Protein AF-A0A3D9DP52-F1 (afdb_monomer)

Organism: NCBI:txid395936

InterPro domains:
  IPR022385 Rhs repeat-associated core [TIGR03696] (99-178)
  IPR050708 Type VI secretion system VgrG/RHS [PTHR32305] (10-188)

Nearest PDB structures (foldseek):
  5kis-assembly1_B  TM=8.087E-01  e=4.711E-09  Yersinia entomophaga
  6l7i-assembly1_G  TM=7.847E-01  e=3.014E-09  Photorhabdus luminescens
  6sup-assembly1_A  TM=7.903E-01  e=6.584E-09  Photorhabdus luminescens
  8uxt-assembly1_A  TM=7.674E-01  e=1.873E-07  Acinetobacter baumannii AB307-0294
  8qja-assembly2_B  TM=7.923E-01  e=2.928E-07  Advenella mimigardefordensis DPN7

Solvent-accessible surface area (backbone atoms only — not comparable to full-atom values): 13246 Å² total; per-residue (Å²): 120,41,65,46,98,81,69,39,76,30,36,39,73,55,97,91,38,45,36,40,44,41,59,49,97,88,51,52,70,39,37,38,33,49,72,87,49,37,38,40,50,54,98,65,33,36,23,51,72,88,38,73,43,37,34,70,50,102,54,37,29,40,35,56,84,78,72,38,62,36,38,48,47,56,51,96,70,43,27,43,38,35,32,32,29,68,74,88,86,50,82,40,82,39,29,66,45,52,64,47,73,53,48,34,69,63,80,91,61,76,87,52,81,48,61,85,84,68,42,58,30,54,55,49,22,41,54,44,96,86,64,28,32,48,30,67,59,37,46,33,32,28,87,78,45,28,42,78,53,74,43,93,52,34,87,82,40,76,93,53,63,45,36,61,40,27,87,81,38,50,87,55,24,43,47,60,46,45,68,54,68,35,40,66,45,70,59,70,74,58,32,54,52,51,50,53,52,54,36,58,76,46,50,89,82,49,91,79,80,82,82,91,76,84,92,68,75,72,44,44,63,77,58,45,58,64,52,46,72,114

Radius of gyration: 19.23 Å; Cα contacts (8 Å, |Δi|>4): 409; chains: 1; bounding box: 52×43×48 Å

pLDDT: mean 88.2, std 11.64, range [36.0, 98.38]

Foldseek 3Di:
DDADPLREDQWDADPNWIKGWDADPVLHTAWIQIRNWIWGDDLQFIDIPNHTQWGADLAGIQGPVVRWDWGFDADLLRFGQWIWTDPPVGIDTQDGWDADLLRHTDPDPDDHPHRVPCQQGGSRFGQDPVRWTQLRSFTARSVVSWTPDFAPVVVVVVVDGSTHAQVVRSVAWHDNRSHDIAGEDADDPRNVVVQVVVCVVCPPVDDDDDDPDDDGDHDYSVVSSVSNSD

Secondary structure (DSSP, 8-state):
-EE-TTSSEEEEEETTEEEEEEE-TTS-EEEEEETTEEEEEETTEEEETTEEEEEEETTEEEETTTTEEEEEEE-TT--EEEEEEE-SSSEEEEEE--B-TTSPBPSSS------TT--B-GGGPEEPTTS-EE-SSSEEETTTTEESS--TTGGG-TTS-TTBSGGG-TTTEE-SSSS--EEEE--THHHHHHHHHHHHHTTTT------S---S-EEEHHHHHHHH--

Structure (mmCIF, N/CA/C/O backbone):
data_AF-A0A3D9DP52-F1
#
_entry.id   AF-A0A3D9DP52-F1
#
loop_
_atom_site.group_PDB
_atom_site.id
_atom_site.type_symbol
_atom_site.label_atom_id
_atom_site.label_alt_id
_atom_site.label_comp_id
_atom_site.label_asym_id
_atom_site.label_entity_id
_atom_site.label_seq_id
_atom_site.pdbx_PDB_ins_code
_atom_site.Cartn_x
_atom_site.Cartn_y
_atom_site.Cartn_z
_atom_site.occupancy
_atom_site.B_iso_or_equiv
_atom_site.auth_seq_id
_atom_site.auth_comp_id
_atom_site.auth_asym_id
_atom_site.auth_atom_id
_atom_site.pdbx_PDB_model_num
ATOM 1 N N . MET A 1 1 ? 21.711 -0.982 -2.780 1.00 89.00 1 MET A N 1
ATOM 2 C CA . MET A 1 1 ? 20.577 -1.932 -2.793 1.00 89.00 1 MET A CA 1
ATOM 3 C C . MET A 1 1 ? 21.023 -3.189 -3.518 1.00 89.00 1 MET A C 1
ATOM 5 O O . MET A 1 1 ? 21.764 -3.062 -4.484 1.00 89.00 1 MET A O 1
ATOM 9 N N . GLN A 1 2 ? 20.642 -4.366 -3.030 1.00 94.19 2 GLN A N 1
ATOM 10 C CA . GLN A 1 2 ? 20.940 -5.660 -3.646 1.00 94.19 2 GLN A CA 1
ATOM 11 C C . GLN A 1 2 ? 19.632 -6.320 -4.081 1.00 94.19 2 GLN A C 1
ATOM 13 O O . GLN A 1 2 ? 18.644 -6.271 -3.346 1.00 94.19 2 GLN A O 1
ATOM 18 N N . TYR A 1 3 ? 19.645 -6.938 -5.257 1.00 94.25 3 TYR A N 1
ATOM 19 C CA . TYR A 1 3 ? 18.490 -7.592 -5.866 1.00 94.25 3 TYR A CA 1
ATOM 20 C C . TYR A 1 3 ? 18.685 -9.107 -5.907 1.00 94.25 3 TYR A C 1
ATOM 22 O O . TYR A 1 3 ? 19.817 -9.592 -5.933 1.00 94.25 3 TYR A O 1
ATOM 30 N N . ASN A 1 4 ? 17.579 -9.847 -5.897 1.00 92.25 4 ASN A N 1
ATOM 31 C CA . ASN A 1 4 ? 17.579 -11.296 -6.079 1.00 92.25 4 ASN A CA 1
ATOM 32 C C . ASN A 1 4 ? 17.463 -11.682 -7.571 1.00 92.25 4 ASN A C 1
ATOM 34 O O . ASN A 1 4 ? 17.371 -10.826 -8.449 1.00 92.25 4 ASN A O 1
ATOM 38 N N . TYR A 1 5 ? 17.420 -12.986 -7.860 1.00 91.81 5 TYR A N 1
ATOM 39 C CA . TYR A 1 5 ? 17.279 -13.514 -9.226 1.00 91.81 5 TYR A CA 1
ATOM 40 C C . TYR A 1 5 ? 15.945 -13.170 -9.913 1.00 91.81 5 TYR A C 1
ATOM 42 O O . TYR A 1 5 ? 15.846 -13.287 -11.130 1.00 91.81 5 TYR A O 1
ATOM 50 N N . LEU A 1 6 ? 14.933 -12.734 -9.155 1.00 91.31 6 LEU A N 1
ATOM 51 C CA . LEU A 1 6 ? 13.645 -12.257 -9.669 1.00 91.31 6 LEU A CA 1
ATOM 52 C C . LEU A 1 6 ? 13.639 -10.739 -9.912 1.00 91.31 6 LEU A C 1
ATOM 54 O O . LEU A 1 6 ? 12.593 -10.176 -10.218 1.00 91.31 6 LEU A O 1
ATOM 58 N N . ASN A 1 7 ? 14.790 -10.071 -9.759 1.00 91.94 7 ASN A N 1
ATOM 59 C CA . ASN A 1 7 ? 14.925 -8.616 -9.822 1.00 91.94 7 ASN A CA 1
ATOM 60 C C . ASN A 1 7 ? 14.081 -7.868 -8.764 1.00 91.94 7 ASN A C 1
ATOM 62 O O . ASN A 1 7 ? 13.733 -6.701 -8.942 1.00 91.94 7 ASN A O 1
ATOM 66 N N . LEU A 1 8 ? 13.780 -8.527 -7.638 1.00 94.06 8 LEU A N 1
ATOM 67 C CA . LEU A 1 8 ? 13.133 -7.927 -6.470 1.00 94.06 8 LEU A CA 1
ATOM 68 C C . LEU A 1 8 ? 14.187 -7.503 -5.433 1.00 94.06 8 LEU A C 1
ATOM 70 O O . LEU A 1 8 ? 15.221 -8.176 -5.312 1.00 94.06 8 LEU A O 1
ATOM 74 N N . PRO A 1 9 ? 13.968 -6.414 -4.669 1.00 95.25 9 PRO A N 1
ATOM 75 C CA . PRO A 1 9 ? 14.902 -5.987 -3.628 1.00 95.25 9 PRO A CA 1
ATOM 76 C C . PRO A 1 9 ? 15.097 -7.084 -2.578 1.00 95.25 9 PRO A C 1
ATOM 78 O O . PRO A 1 9 ? 14.153 -7.443 -1.884 1.00 95.25 9 PRO A O 1
ATOM 81 N N . GLY A 1 10 ? 16.317 -7.609 -2.450 1.00 95.44 10 GLY A N 1
ATOM 82 C CA . GLY A 1 10 ? 16.677 -8.614 -1.443 1.00 95.44 10 GLY A CA 1
ATOM 83 C C . GLY A 1 10 ? 17.240 -7.993 -0.165 1.00 95.44 10 GLY A C 1
ATOM 84 O O . GLY A 1 10 ? 16.875 -8.404 0.931 1.00 95.44 10 GLY A O 1
ATOM 85 N N . LYS A 1 11 ? 18.084 -6.961 -0.304 1.00 95.94 11 LYS A N 1
ATOM 86 C CA . LYS A 1 11 ? 18.648 -6.198 0.819 1.00 95.94 11 LYS A CA 1
ATOM 87 C C . LYS A 1 11 ? 18.733 -4.713 0.482 1.00 95.94 11 LYS A C 1
ATOM 89 O O . LYS A 1 11 ? 19.301 -4.315 -0.544 1.00 95.94 11 LYS A O 1
ATOM 94 N N . VAL A 1 12 ? 18.230 -3.870 1.374 1.00 95.19 12 VAL A N 1
ATOM 95 C CA . VAL A 1 12 ? 18.331 -2.410 1.290 1.00 95.19 12 VAL A CA 1
ATOM 96 C C . VAL A 1 12 ? 19.092 -1.894 2.502 1.00 95.19 12 VAL A C 1
ATOM 98 O O . VAL A 1 12 ? 18.855 -2.339 3.616 1.00 95.19 12 VAL A O 1
ATOM 101 N N . ILE A 1 13 ? 20.014 -0.959 2.282 1.00 93.62 13 ILE A N 1
ATOM 102 C CA . ILE A 1 13 ? 20.719 -0.256 3.355 1.00 93.62 13 ILE A CA 1
ATOM 103 C C . ILE A 1 13 ? 20.370 1.221 3.212 1.00 93.62 13 ILE A C 1
ATOM 105 O O . ILE A 1 13 ? 20.644 1.808 2.165 1.00 93.62 13 ILE A O 1
ATOM 109 N N . GLN A 1 14 ? 19.751 1.801 4.236 1.00 90.25 14 GLN A N 1
ATOM 110 C CA . GLN A 1 14 ? 19.358 3.207 4.280 1.00 90.25 14 GLN A CA 1
ATOM 111 C C . GLN A 1 14 ? 19.638 3.751 5.680 1.00 90.25 14 GLN A C 1
ATOM 113 O O . GLN A 1 14 ? 19.213 3.158 6.668 1.00 90.25 14 GLN A O 1
ATOM 118 N N . ASN A 1 15 ? 20.364 4.868 5.778 1.00 88.44 15 ASN A N 1
ATOM 119 C CA . ASN A 1 15 ? 20.706 5.508 7.058 1.00 88.44 15 ASN A CA 1
ATOM 120 C C . ASN A 1 15 ? 21.288 4.518 8.089 1.00 88.44 15 ASN A C 1
ATOM 122 O O . ASN A 1 15 ? 20.875 4.491 9.247 1.00 88.44 15 ASN A O 1
ATOM 126 N N . SER A 1 16 ? 22.201 3.649 7.639 1.00 88.00 16 SER A N 1
ATOM 127 C CA . SER A 1 16 ? 22.823 2.571 8.431 1.00 88.00 16 SER A CA 1
ATOM 128 C C . SER A 1 16 ? 21.869 1.490 8.961 1.00 88.00 16 SER A C 1
ATOM 130 O O . SER A 1 16 ? 22.313 0.584 9.664 1.00 88.00 16 SER A O 1
ATOM 132 N N . LYS A 1 17 ? 20.581 1.529 8.605 1.00 91.12 17 LYS A N 1
ATOM 133 C CA . LYS A 1 17 ? 19.631 0.443 8.853 1.00 91.12 17 LYS A CA 1
ATOM 134 C C . LYS A 1 17 ? 19.571 -0.485 7.650 1.00 91.12 17 LYS A C 1
ATOM 136 O O . LYS A 1 17 ? 19.586 -0.037 6.503 1.00 91.12 17 LYS A O 1
ATOM 141 N N . VAL A 1 18 ? 19.508 -1.779 7.934 1.00 94.50 18 VAL A N 1
ATOM 142 C CA . VAL A 1 18 ? 19.382 -2.832 6.928 1.00 94.50 18 VAL A CA 1
ATOM 143 C C . VAL A 1 18 ? 17.943 -3.336 6.926 1.00 94.50 18 VAL A C 1
ATOM 145 O O . VAL A 1 18 ? 17.399 -3.635 7.991 1.00 94.50 18 VAL A O 1
ATOM 148 N N . THR A 1 19 ? 17.358 -3.432 5.734 1.00 96.94 19 THR A N 1
ATOM 149 C CA . THR A 1 19 ? 16.113 -4.155 5.481 1.00 96.94 19 THR A CA 1
ATOM 150 C C . THR A 1 19 ? 16.405 -5.359 4.598 1.00 96.94 19 THR A C 1
ATOM 152 O O . THR A 1 19 ? 16.861 -5.189 3.466 1.00 96.94 19 THR A O 1
ATOM 155 N N . ASP A 1 20 ? 16.132 -6.557 5.097 1.00 97.19 20 ASP A N 1
ATOM 156 C CA . ASP A 1 20 ? 16.230 -7.811 4.352 1.00 97.19 20 ASP A CA 1
ATOM 157 C C . ASP A 1 20 ? 14.833 -8.318 3.988 1.00 97.19 20 ASP A C 1
ATOM 159 O O . ASP A 1 20 ? 13.919 -8.283 4.811 1.00 97.19 20 ASP A O 1
ATOM 163 N N . TYR A 1 21 ? 14.666 -8.804 2.761 1.00 97.56 21 TYR A N 1
ATOM 164 C CA . TYR A 1 21 ? 13.396 -9.305 2.245 1.00 97.56 21 TYR A CA 1
ATOM 165 C C . TYR A 1 21 ? 13.540 -10.751 1.773 1.00 97.56 21 TYR A C 1
ATOM 167 O O . TYR A 1 21 ? 14.513 -11.109 1.107 1.00 97.56 21 TYR A O 1
ATOM 175 N N . ILE A 1 22 ? 12.540 -11.576 2.076 1.00 97.06 22 ILE A N 1
ATOM 176 C CA . ILE A 1 22 ? 12.455 -12.964 1.618 1.00 97.06 22 ILE A CA 1
ATOM 177 C C . ILE A 1 22 ? 11.164 -13.139 0.835 1.00 97.06 22 ILE A C 1
ATOM 179 O O . ILE A 1 22 ? 10.080 -12.755 1.283 1.00 97.06 22 ILE A O 1
ATOM 183 N N . TYR A 1 23 ? 11.300 -13.774 -0.323 1.00 96.94 23 TYR A N 1
ATOM 184 C CA . TYR A 1 23 ? 10.217 -14.045 -1.253 1.00 96.94 23 TYR A CA 1
ATOM 185 C C . TYR A 1 23 ? 10.155 -15.540 -1.536 1.00 96.94 23 TYR A C 1
ATOM 187 O O . TYR A 1 23 ? 11.169 -16.243 -1.479 1.00 96.94 23 TYR A O 1
ATOM 195 N N . ARG A 1 24 ? 8.967 -16.020 -1.888 1.00 95.00 24 ARG A N 1
ATOM 196 C CA . ARG A 1 24 ? 8.802 -17.320 -2.540 1.00 95.00 24 ARG A CA 1
ATOM 197 C C . ARG A 1 24 ? 9.301 -17.252 -3.985 1.00 95.00 24 ARG A C 1
ATOM 199 O O . ARG A 1 24 ? 9.533 -16.178 -4.537 1.00 95.00 24 ARG A O 1
ATOM 206 N N . ALA A 1 25 ? 9.424 -18.417 -4.617 1.00 93.69 25 ALA A N 1
ATOM 207 C CA . ALA A 1 25 ? 9.858 -18.530 -6.011 1.00 93.69 25 ALA A CA 1
ATOM 208 C C . ALA A 1 25 ? 8.893 -17.870 -7.018 1.00 93.69 25 ALA A C 1
ATOM 210 O O . ALA A 1 25 ? 9.308 -17.540 -8.124 1.00 93.69 25 ALA A O 1
ATOM 211 N N . ASP A 1 26 ? 7.632 -17.651 -6.638 1.00 91.69 26 ASP A N 1
ATOM 212 C CA . ASP A 1 26 ? 6.636 -16.930 -7.441 1.00 91.69 26 ASP A CA 1
ATOM 213 C C . ASP A 1 26 ? 6.689 -15.399 -7.264 1.00 91.69 26 ASP A C 1
ATOM 215 O O . ASP A 1 26 ? 5.916 -14.674 -7.890 1.00 91.69 26 ASP A O 1
ATOM 219 N N . GLY A 1 27 ? 7.615 -14.895 -6.440 1.00 92.38 27 GLY A N 1
ATOM 220 C CA . GLY A 1 27 ? 7.810 -13.470 -6.180 1.00 92.38 27 GLY A CA 1
ATOM 221 C C . GLY A 1 27 ? 6.963 -12.909 -5.039 1.00 92.38 27 GLY A C 1
ATOM 222 O O . GLY A 1 27 ? 7.119 -11.736 -4.712 1.00 92.38 27 GLY A O 1
ATOM 223 N N . VAL A 1 28 ? 6.112 -13.711 -4.388 1.00 93.75 28 VAL A N 1
ATOM 224 C CA . VAL A 1 28 ? 5.344 -13.242 -3.225 1.00 93.75 28 VAL A CA 1
ATOM 225 C C . VAL A 1 28 ? 6.270 -13.050 -2.028 1.00 93.75 28 VAL A C 1
ATOM 227 O O . VAL A 1 28 ? 6.983 -13.975 -1.624 1.00 93.75 28 VAL A O 1
ATOM 230 N N . LYS A 1 29 ? 6.248 -11.849 -1.447 1.00 95.69 29 LYS A N 1
ATOM 231 C CA . LYS A 1 29 ? 6.996 -11.516 -0.233 1.00 95.69 29 LYS A CA 1
ATOM 232 C C . LYS A 1 29 ? 6.396 -12.243 0.968 1.00 95.69 29 LYS A C 1
ATOM 234 O O . LYS A 1 29 ? 5.200 -12.151 1.212 1.00 95.69 29 LYS A O 1
ATOM 239 N N . VAL A 1 30 ? 7.238 -12.937 1.730 1.00 97.12 30 VAL A N 1
ATOM 240 C CA . VAL A 1 30 ? 6.818 -13.723 2.907 1.00 97.12 30 VAL A CA 1
ATOM 241 C C . VAL A 1 30 ? 7.462 -13.262 4.205 1.00 97.12 30 VAL A C 1
ATOM 243 O O . VAL A 1 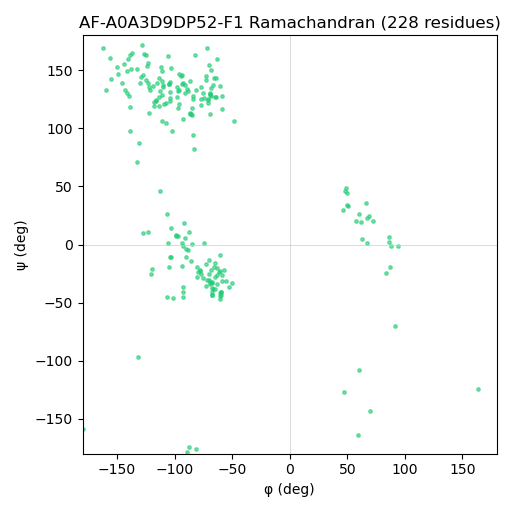30 ? 6.922 -13.517 5.277 1.00 97.12 30 VAL A O 1
ATOM 246 N N . LYS A 1 31 ? 8.596 -12.556 4.133 1.00 97.75 31 LYS A N 1
ATOM 247 C CA . LYS A 1 31 ? 9.257 -11.995 5.313 1.00 97.75 31 LYS A CA 1
ATOM 248 C C . LYS A 1 31 ? 9.999 -10.709 4.985 1.00 97.75 31 LYS A C 1
ATOM 250 O O . LYS A 1 31 ? 10.586 -10.574 3.911 1.00 97.75 31 LYS A O 1
ATOM 255 N N . LYS A 1 32 ? 10.020 -9.803 5.957 1.00 96.94 32 LYS A N 1
ATOM 256 C CA . LYS A 1 32 ? 10.871 -8.616 6.004 1.00 96.94 32 LYS A CA 1
ATOM 257 C C . LYS A 1 32 ? 11.566 -8.544 7.361 1.00 96.94 32 LYS A C 1
ATOM 259 O O . LYS A 1 32 ? 10.929 -8.782 8.379 1.00 96.94 32 LYS A O 1
ATOM 264 N N . VAL A 1 33 ? 12.842 -8.183 7.390 1.00 97.44 33 VAL A N 1
ATOM 265 C CA . VAL A 1 33 ? 13.583 -7.891 8.624 1.00 97.44 33 VAL A CA 1
ATOM 266 C C . VAL A 1 33 ? 14.126 -6.475 8.529 1.00 97.44 33 VAL A C 1
ATOM 268 O O . VAL A 1 33 ? 14.976 -6.216 7.685 1.00 97.44 33 VAL A O 1
ATOM 271 N N . PHE A 1 34 ? 13.638 -5.559 9.364 1.00 95.44 34 PHE A N 1
ATOM 272 C CA . PHE A 1 34 ? 14.110 -4.177 9.443 1.00 95.44 34 PHE A CA 1
ATOM 273 C C . PHE A 1 34 ? 14.846 -3.947 10.763 1.00 95.44 34 PHE A C 1
ATOM 275 O O . PHE A 1 34 ? 14.238 -3.866 11.831 1.00 95.44 34 PHE A O 1
ATOM 282 N N . GLY A 1 35 ? 16.175 -3.847 10.707 1.00 90.62 35 GLY A N 1
ATOM 283 C CA . GLY A 1 35 ? 16.995 -3.828 11.918 1.00 90.62 35 GLY A CA 1
ATOM 284 C C . GLY A 1 35 ? 16.798 -5.114 12.727 1.00 90.62 35 GLY A C 1
ATOM 285 O O . GLY A 1 35 ? 17.268 -6.171 12.320 1.00 90.62 35 GLY A O 1
ATOM 286 N N . THR A 1 36 ? 16.108 -5.021 13.865 1.00 91.38 36 THR A N 1
ATOM 287 C CA . THR A 1 36 ? 15.769 -6.168 14.728 1.00 91.38 36 THR A CA 1
ATOM 288 C C . THR A 1 36 ? 14.315 -6.621 14.603 1.00 91.38 36 THR A C 1
ATOM 290 O O . THR A 1 36 ? 13.961 -7.660 15.151 1.00 91.38 36 THR A O 1
ATOM 293 N N . GLU A 1 37 ? 13.458 -5.851 13.929 1.00 95.31 37 GLU A N 1
ATOM 294 C CA . GLU A 1 37 ? 12.041 -6.184 13.778 1.00 95.31 37 GLU A CA 1
ATOM 295 C C . GLU A 1 37 ? 11.845 -7.140 12.605 1.00 95.31 37 GLU A C 1
ATOM 297 O O . GLU A 1 37 ? 12.249 -6.852 11.480 1.00 95.31 37 GLU A O 1
ATOM 302 N N . THR A 1 38 ? 11.201 -8.278 12.859 1.00 97.75 38 THR A N 1
ATOM 303 C CA . THR A 1 38 ? 10.818 -9.240 11.818 1.00 97.75 38 THR A CA 1
ATOM 304 C C . THR A 1 38 ? 9.326 -9.131 11.551 1.00 97.75 38 THR A C 1
ATOM 306 O O . THR A 1 38 ? 8.535 -9.232 12.483 1.00 97.75 38 THR A O 1
ATOM 309 N N . THR A 1 39 ? 8.945 -8.936 10.290 1.00 98.12 39 THR A N 1
ATOM 310 C CA . THR A 1 39 ? 7.562 -9.004 9.809 1.00 98.12 39 THR A CA 1
ATOM 311 C C . THR A 1 39 ? 7.373 -10.256 8.960 1.00 98.12 39 THR A C 1
ATOM 313 O O . THR A 1 39 ? 8.048 -10.405 7.940 1.00 98.12 39 THR A O 1
ATOM 316 N N . ASP A 1 40 ? 6.453 -11.130 9.356 1.00 98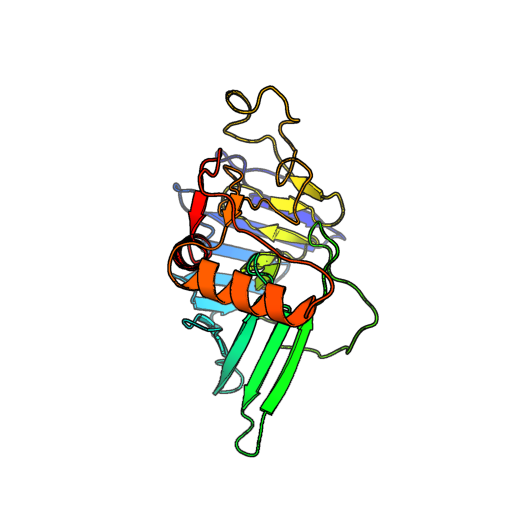.38 40 ASP A N 1
ATOM 317 C CA . ASP A 1 40 ? 6.038 -12.310 8.593 1.00 98.38 40 ASP A CA 1
ATOM 318 C C . ASP A 1 40 ? 4.661 -12.067 7.960 1.00 98.38 40 ASP A C 1
ATOM 320 O O . ASP A 1 40 ? 3.762 -11.500 8.591 1.00 98.38 40 ASP A O 1
ATOM 324 N N . TYR A 1 41 ? 4.513 -12.501 6.708 1.00 97.19 41 TYR A N 1
ATOM 325 C CA . TYR A 1 41 ? 3.321 -12.299 5.885 1.00 97.19 41 TYR A CA 1
ATOM 326 C C . TYR A 1 41 ? 2.690 -13.659 5.572 1.00 97.19 41 TYR A C 1
ATOM 328 O O . TYR A 1 41 ? 3.352 -14.531 5.007 1.00 97.19 41 TYR A O 1
ATOM 336 N N . LEU A 1 42 ? 1.414 -13.833 5.920 1.00 95.75 42 LEU A N 1
ATOM 337 C CA . LEU A 1 42 ? 0.664 -15.066 5.677 1.00 95.75 42 LEU A CA 1
ATOM 338 C C . LEU A 1 42 ? -0.754 -14.731 5.209 1.00 95.75 42 LEU A C 1
ATOM 340 O O . LEU A 1 42 ? -1.611 -14.426 6.029 1.00 95.75 42 LEU A O 1
ATOM 344 N N . ASP A 1 43 ? -0.992 -14.749 3.896 1.00 89.44 43 ASP A N 1
ATOM 345 C CA . ASP A 1 43 ? -2.314 -14.514 3.288 1.00 89.44 43 ASP A CA 1
ATOM 346 C C . ASP A 1 43 ? -3.034 -13.268 3.850 1.00 89.44 43 ASP A C 1
ATOM 348 O O . ASP A 1 43 ? -4.202 -13.292 4.237 1.00 89.44 43 ASP A O 1
ATOM 352 N N . GLY A 1 44 ? -2.292 -12.162 3.962 1.00 90.56 44 GLY A N 1
ATOM 353 C CA . GLY A 1 44 ? -2.768 -10.888 4.510 1.00 90.56 44 GLY A CA 1
ATOM 354 C C . GLY A 1 44 ? -2.636 -10.743 6.031 1.00 90.56 44 GLY A C 1
ATOM 355 O O . GLY A 1 44 ? -2.597 -9.616 6.524 1.00 90.56 44 GLY A O 1
ATOM 356 N N . PHE A 1 45 ? -2.496 -11.835 6.785 1.00 96.88 45 PHE A N 1
ATOM 357 C CA . PHE A 1 45 ? -2.149 -11.770 8.205 1.00 96.88 45 PHE A CA 1
ATOM 358 C C . PHE A 1 45 ? -0.708 -11.282 8.347 1.00 96.88 45 PHE A C 1
ATOM 360 O O . PHE A 1 45 ? 0.207 -11.817 7.714 1.00 96.88 45 PHE A O 1
ATOM 367 N N . GLN A 1 46 ? -0.509 -10.267 9.187 1.00 97.81 46 GLN A N 1
ATOM 368 C CA . GLN A 1 46 ? 0.813 -9.712 9.454 1.00 97.81 46 GLN A CA 1
ATOM 369 C C . GLN A 1 46 ? 1.216 -9.910 10.906 1.00 97.81 46 GLN A C 1
ATOM 371 O O . GLN A 1 46 ? 0.533 -9.466 11.836 1.00 97.81 46 GLN A O 1
ATOM 376 N N . TYR A 1 47 ? 2.370 -10.541 11.079 1.00 98.12 47 TYR A N 1
ATOM 377 C CA . TYR A 1 47 ? 2.988 -10.783 12.371 1.00 98.12 47 TYR A CA 1
ATOM 378 C C . TYR A 1 47 ? 4.228 -9.917 12.490 1.00 98.12 47 TYR A C 1
ATOM 380 O O . TYR A 1 47 ? 5.025 -9.873 11.561 1.00 98.12 47 TYR A O 1
ATOM 388 N N . VAL A 1 48 ? 4.419 -9.272 13.637 1.00 97.75 48 VAL A N 1
ATOM 389 C CA . VAL A 1 48 ? 5.668 -8.578 13.966 1.00 97.75 48 VAL A CA 1
ATOM 390 C C . VAL A 1 48 ? 6.271 -9.246 15.191 1.00 97.75 48 VAL A C 1
ATOM 392 O O . VAL A 1 48 ? 5.610 -9.346 16.224 1.00 97.75 48 VAL A O 1
ATOM 395 N N . ASN A 1 49 ? 7.511 -9.723 15.072 1.00 97.06 49 ASN A N 1
ATOM 396 C CA . ASN A 1 49 ? 8.219 -10.495 16.099 1.00 97.06 49 ASN A CA 1
ATOM 397 C C . ASN A 1 49 ? 7.360 -11.653 16.643 1.00 97.06 49 ASN A C 1
ATOM 399 O O . ASN A 1 49 ? 7.194 -11.809 17.852 1.00 97.06 49 ASN A O 1
ATOM 403 N N . SER A 1 50 ? 6.770 -12.431 15.729 1.00 96.69 50 SER A N 1
ATOM 404 C CA . SER A 1 50 ? 5.874 -13.566 16.010 1.00 96.69 50 SER A CA 1
ATOM 405 C C . SER A 1 50 ? 4.520 -13.223 16.653 1.00 96.69 50 SER A C 1
ATOM 407 O O . SER A 1 50 ? 3.728 -14.130 16.901 1.00 96.69 50 SER A O 1
ATOM 409 N N . ALA A 1 51 ? 4.206 -11.947 16.893 1.00 97.81 51 ALA A N 1
ATOM 410 C CA . ALA A 1 51 ? 2.903 -11.517 17.399 1.00 97.81 51 ALA A CA 1
ATOM 411 C C . ALA A 1 51 ? 2.008 -11.024 16.255 1.00 97.81 51 ALA A C 1
ATOM 413 O O . ALA A 1 51 ? 2.403 -10.134 15.501 1.00 97.81 51 ALA A O 1
ATOM 414 N N . LEU A 1 52 ? 0.793 -11.569 16.142 1.00 98.12 52 LEU A N 1
ATOM 415 C CA . LEU A 1 52 ? -0.195 -11.116 15.158 1.00 98.12 52 LEU A CA 1
ATOM 416 C C . LEU A 1 52 ? -0.598 -9.662 15.447 1.00 98.12 52 LEU A C 1
ATOM 418 O O . LEU A 1 52 ? -1.003 -9.346 16.565 1.00 98.12 52 LEU A O 1
ATOM 422 N N . LYS A 1 53 ? -0.505 -8.789 14.440 1.00 97.94 53 LYS A N 1
ATOM 423 C CA . LYS A 1 53 ? -0.836 -7.359 14.561 1.00 97.94 53 LYS A CA 1
ATOM 424 C C . LYS A 1 53 ? -2.197 -7.022 13.978 1.00 97.94 53 LYS A C 1
ATOM 426 O O . LYS A 1 53 ? -2.995 -6.329 14.608 1.00 97.94 53 LYS A O 1
ATOM 431 N N . PHE A 1 54 ? -2.481 -7.523 12.784 1.00 97.88 54 PHE A N 1
ATOM 432 C CA . PHE A 1 54 ? -3.776 -7.360 12.140 1.00 97.88 54 PHE A CA 1
ATOM 433 C C . PHE A 1 54 ? -3.970 -8.380 11.022 1.00 97.88 54 PHE A C 1
ATOM 435 O O . PHE A 1 54 ? -3.030 -9.052 10.591 1.00 97.88 54 PHE A O 1
ATOM 442 N N . PHE A 1 55 ? -5.202 -8.441 10.535 1.00 96.88 55 PHE A N 1
ATOM 443 C CA . PHE A 1 55 ? -5.564 -9.138 9.309 1.00 96.88 55 PHE A CA 1
ATOM 444 C C . PHE A 1 55 ? -6.626 -8.335 8.542 1.00 96.88 55 PHE A C 1
ATOM 446 O O . PHE A 1 55 ? -7.404 -7.600 9.165 1.00 96.88 55 PHE A O 1
ATOM 453 N N . PRO A 1 56 ? -6.646 -8.414 7.202 1.00 95.56 56 PRO A N 1
ATOM 454 C CA . PRO A 1 56 ? -7.557 -7.637 6.374 1.00 95.56 56 PRO A CA 1
ATOM 455 C C . PRO A 1 56 ? -9.007 -8.114 6.504 1.00 95.56 56 PRO A C 1
ATOM 457 O O . PRO A 1 56 ? -9.293 -9.274 6.793 1.00 95.56 56 PRO A O 1
ATOM 460 N N . THR A 1 57 ? -9.932 -7.198 6.238 1.00 94.69 57 THR A N 1
ATOM 461 C CA . THR A 1 57 ? -11.364 -7.457 6.058 1.00 94.69 57 THR A CA 1
ATOM 462 C C . THR A 1 57 ? -11.825 -6.822 4.745 1.00 94.69 57 THR A C 1
ATOM 464 O O . THR A 1 57 ? -11.081 -6.074 4.113 1.00 94.69 57 THR A O 1
ATOM 467 N N . ALA A 1 58 ? -13.063 -7.087 4.318 1.00 90.12 58 ALA A N 1
ATOM 468 C CA . ALA A 1 58 ? -13.582 -6.582 3.041 1.00 90.12 58 ALA A CA 1
ATOM 469 C C . ALA A 1 58 ? -13.571 -5.042 2.913 1.00 90.12 58 ALA A C 1
ATOM 471 O O . ALA A 1 58 ? -13.511 -4.517 1.801 1.00 90.12 58 ALA A O 1
ATOM 472 N N . GLU A 1 59 ? -13.633 -4.323 4.036 1.00 90.69 59 GLU A N 1
ATOM 473 C CA . GLU A 1 59 ? -13.716 -2.856 4.079 1.00 90.69 59 GLU A CA 1
ATOM 474 C C . GLU A 1 59 ? -12.587 -2.212 4.896 1.00 90.69 59 GLU A C 1
ATOM 476 O O . GLU A 1 59 ? -12.629 -1.019 5.183 1.00 90.69 59 GLU A O 1
ATOM 481 N N . GLY A 1 60 ? -11.565 -2.978 5.281 1.00 94.69 60 GLY A N 1
ATOM 482 C CA . GLY A 1 60 ? -10.472 -2.481 6.106 1.00 94.69 60 GLY A CA 1
ATOM 483 C C . GLY A 1 60 ? -9.672 -3.612 6.734 1.00 94.69 60 GLY A C 1
ATOM 484 O O . GLY A 1 60 ? -9.127 -4.458 6.028 1.00 94.69 60 GLY A O 1
ATOM 485 N N . TYR A 1 61 ? -9.550 -3.610 8.058 1.00 96.62 61 TYR A N 1
ATOM 486 C CA . TYR A 1 61 ? -8.802 -4.628 8.790 1.00 96.62 61 TYR A CA 1
ATOM 487 C C . TYR A 1 61 ? -9.275 -4.747 10.239 1.00 96.62 61 TYR A C 1
ATOM 489 O O . TYR A 1 61 ? -9.879 -3.833 10.801 1.00 96.62 61 TYR A O 1
ATOM 497 N N . PHE A 1 62 ? -8.970 -5.876 10.868 1.00 97.25 62 PHE A N 1
ATOM 498 C CA . PHE A 1 62 ? -9.107 -6.031 12.310 1.00 97.25 62 PHE A CA 1
ATOM 499 C C . PHE A 1 62 ? -7.763 -5.771 12.986 1.00 97.25 62 PHE A C 1
ATOM 501 O O . PHE A 1 62 ? -6.777 -6.446 12.691 1.00 97.25 62 PHE A O 1
ATOM 508 N N . ASN A 1 63 ? -7.713 -4.794 13.889 1.00 96.88 63 ASN A N 1
ATOM 509 C CA . ASN A 1 63 ? -6.538 -4.506 14.700 1.00 96.88 63 ASN A CA 1
ATOM 510 C C . ASN A 1 63 ? -6.540 -5.409 15.939 1.00 96.88 63 ASN A C 1
ATOM 512 O O . ASN A 1 63 ? -7.365 -5.230 16.835 1.00 96.88 63 ASN A O 1
ATOM 516 N N . VAL A 1 64 ? -5.603 -6.355 16.002 1.00 97.12 64 VAL A N 1
ATOM 517 C CA . VAL A 1 64 ? -5.522 -7.326 17.101 1.00 97.12 64 VAL A CA 1
ATOM 518 C C . VAL A 1 64 ? -5.040 -6.675 18.394 1.00 97.12 64 VAL A C 1
ATOM 520 O O . VAL A 1 64 ? -5.478 -7.071 19.469 1.00 97.12 64 VAL A O 1
ATOM 523 N N . GLU A 1 65 ? -4.204 -5.639 18.309 1.00 94.56 65 GLU A N 1
ATOM 524 C CA . GLU A 1 65 ? -3.665 -4.954 19.490 1.00 94.56 65 GLU A CA 1
ATOM 525 C C . GLU A 1 65 ? -4.739 -4.163 20.240 1.00 94.56 65 GLU A C 1
ATOM 527 O O . GLU A 1 65 ? -4.698 -4.070 21.464 1.00 94.56 65 GLU A O 1
ATOM 532 N N . THR A 1 66 ? -5.713 -3.605 19.517 1.00 93.94 66 THR A N 1
ATOM 533 C CA . THR A 1 66 ? -6.811 -2.826 20.114 1.00 93.94 66 THR A CA 1
ATOM 534 C C . THR A 1 66 ? -8.134 -3.582 20.180 1.00 93.94 66 THR A C 1
ATOM 536 O O . THR A 1 66 ? -9.073 -3.100 20.811 1.00 93.94 66 THR A O 1
ATOM 539 N N . GLY A 1 67 ? -8.239 -4.739 19.523 1.00 94.69 67 GLY A N 1
ATOM 540 C CA . GLY A 1 67 ? -9.478 -5.509 19.412 1.00 94.69 67 GLY A CA 1
ATOM 541 C C . GLY A 1 67 ? -10.572 -4.817 18.588 1.00 94.69 67 GLY A C 1
ATOM 542 O O . GLY A 1 67 ? -11.752 -5.106 18.783 1.00 94.69 67 GLY A O 1
ATOM 543 N N . LYS A 1 68 ? -10.212 -3.881 17.698 1.00 94.56 68 LYS A N 1
ATOM 544 C CA . LYS A 1 68 ? -11.166 -3.062 16.930 1.00 94.56 68 LYS A CA 1
ATOM 545 C C . LYS A 1 68 ? -11.167 -3.419 15.444 1.00 94.56 68 LYS A C 1
ATOM 547 O O . LYS A 1 68 ? -10.113 -3.573 14.829 1.00 94.56 68 LYS A O 1
ATOM 552 N N . TYR A 1 69 ? -12.356 -3.427 14.844 1.00 96.31 69 TYR A N 1
ATOM 553 C CA . TYR A 1 69 ? -12.501 -3.311 13.393 1.00 96.31 69 TYR A CA 1
ATOM 554 C C . TYR A 1 69 ? -12.233 -1.867 12.966 1.00 96.31 69 TYR A C 1
ATOM 556 O O . TYR A 1 69 ? -12.851 -0.936 13.487 1.00 96.31 69 TYR A O 1
ATOM 564 N N . VAL A 1 70 ? -11.311 -1.699 12.023 1.00 97.00 70 VAL A N 1
ATOM 565 C CA . VAL A 1 70 ? -10.984 -0.422 11.392 1.00 97.00 70 VAL A CA 1
ATOM 566 C C . VAL A 1 70 ? -11.442 -0.477 9.941 1.00 97.00 70 VAL A C 1
ATOM 568 O O . VAL A 1 70 ? -11.104 -1.409 9.213 1.00 97.00 70 VAL A O 1
ATOM 571 N N . TYR A 1 71 ? -12.199 0.531 9.529 1.00 96.44 71 TYR A N 1
ATOM 572 C CA . TYR A 1 71 ? -12.751 0.677 8.189 1.00 96.44 71 TYR A CA 1
ATOM 573 C C . TYR A 1 71 ? -11.957 1.725 7.418 1.00 96.44 71 TYR A C 1
ATOM 575 O O . TYR A 1 71 ? -11.591 2.763 7.971 1.00 96.44 71 TYR A O 1
ATOM 583 N N . ASN A 1 72 ? -11.716 1.463 6.137 1.00 95.31 72 ASN A N 1
ATOM 584 C CA . ASN A 1 72 ? -11.019 2.361 5.229 1.00 95.31 72 ASN A CA 1
ATOM 585 C C . ASN A 1 72 ? -12.008 2.974 4.240 1.00 95.31 72 ASN A C 1
ATOM 587 O O . ASN A 1 72 ? -12.645 2.279 3.448 1.00 95.31 72 ASN A O 1
ATOM 591 N N . TYR A 1 73 ? -12.077 4.299 4.230 1.00 94.44 73 TYR A N 1
ATOM 592 C CA . TYR A 1 73 ? -12.665 5.048 3.134 1.00 94.44 73 TYR A CA 1
ATOM 593 C C . TYR A 1 73 ? -11.604 5.264 2.055 1.00 94.44 73 TYR A C 1
ATOM 595 O O . TYR A 1 73 ? -10.573 5.903 2.296 1.00 94.44 73 TYR A O 1
ATOM 603 N N . ILE A 1 74 ? -11.855 4.706 0.873 1.00 92.38 74 ILE A N 1
ATOM 604 C CA . ILE A 1 74 ? -10.921 4.709 -0.253 1.00 92.38 74 ILE A CA 1
ATOM 605 C C . ILE A 1 74 ? -11.422 5.604 -1.387 1.00 92.38 74 ILE A C 1
ATOM 607 O O . ILE A 1 74 ? -12.630 5.732 -1.590 1.00 92.38 74 ILE A O 1
ATOM 611 N N . ASP A 1 75 ? -10.500 6.199 -2.141 1.00 90.44 75 ASP A N 1
ATOM 612 C CA . ASP A 1 75 ? -10.837 6.915 -3.375 1.00 90.44 75 ASP A CA 1
ATOM 613 C C . ASP A 1 75 ? -11.003 5.971 -4.585 1.00 90.44 75 ASP A C 1
ATOM 615 O O . ASP A 1 75 ? -10.948 4.742 -4.463 1.00 90.44 75 ASP A O 1
ATOM 619 N N . HIS A 1 76 ? -11.228 6.539 -5.775 1.00 85.31 76 HIS A N 1
ATOM 620 C CA . HIS A 1 76 ? -11.465 5.773 -7.005 1.00 85.31 76 HIS A CA 1
ATOM 621 C C . HIS A 1 76 ? -10.258 4.949 -7.463 1.00 85.31 76 HIS A C 1
ATOM 623 O O . HIS A 1 76 ? -10.432 4.004 -8.224 1.00 85.31 76 HIS A O 1
ATOM 629 N N . LEU A 1 77 ? -9.052 5.275 -6.993 1.00 88.38 77 LEU A N 1
ATOM 630 C CA . LEU A 1 77 ? -7.825 4.520 -7.252 1.00 88.38 77 LEU A CA 1
ATOM 631 C C . LEU A 1 77 ? -7.478 3.593 -6.085 1.00 88.38 77 LEU A C 1
ATOM 633 O O . LEU A 1 77 ? -6.404 2.994 -6.068 1.00 88.38 77 LEU A O 1
ATOM 637 N N . GLY A 1 78 ? -8.361 3.451 -5.097 1.00 89.00 78 GLY A N 1
ATOM 638 C CA . GLY A 1 78 ? -8.131 2.603 -3.933 1.00 89.00 78 GLY A CA 1
ATOM 639 C C . GLY A 1 78 ? -7.099 3.155 -2.954 1.00 89.00 78 GLY A C 1
ATOM 640 O O . GLY A 1 78 ? -6.547 2.384 -2.173 1.00 89.00 78 GLY A O 1
ATOM 641 N N . ASN A 1 79 ? -6.808 4.458 -2.977 1.00 92.75 79 ASN A N 1
ATOM 642 C CA . ASN A 1 79 ? -5.978 5.067 -1.943 1.00 92.75 79 ASN A CA 1
ATOM 643 C C . ASN A 1 79 ? -6.805 5.221 -0.668 1.00 92.75 79 ASN A C 1
ATOM 645 O O . ASN A 1 79 ? -7.898 5.789 -0.709 1.00 92.75 79 ASN A O 1
ATOM 649 N N . THR A 1 80 ? -6.278 4.779 0.471 1.00 93.75 80 THR A N 1
ATOM 650 C CA . THR A 1 80 ? -6.925 4.994 1.773 1.00 93.75 80 THR A CA 1
ATOM 651 C C . THR A 1 80 ? -6.878 6.473 2.142 1.00 93.75 80 THR A C 1
ATOM 653 O O . THR A 1 80 ? -5.804 7.000 2.412 1.00 93.75 80 THR A O 1
ATOM 656 N N . ARG A 1 81 ? -8.030 7.154 2.169 1.00 93.81 81 ARG A N 1
ATOM 657 C CA . ARG A 1 81 ? -8.128 8.583 2.523 1.00 93.81 81 ARG A CA 1
ATOM 658 C C . ARG A 1 81 ? -8.413 8.807 4.002 1.00 93.81 81 ARG A C 1
ATOM 660 O O . ARG A 1 81 ? -7.895 9.748 4.597 1.00 93.81 81 ARG A O 1
ATOM 667 N N . LEU A 1 82 ? -9.220 7.928 4.586 1.00 94.00 82 LEU A N 1
ATOM 668 C CA . LEU A 1 82 ? -9.616 7.975 5.987 1.00 94.00 82 LEU A CA 1
ATOM 669 C C . LEU A 1 82 ? -9.709 6.548 6.521 1.00 94.00 82 LEU A C 1
ATOM 671 O O . LEU A 1 82 ? -10.347 5.702 5.899 1.00 94.00 82 LEU A O 1
ATOM 675 N N . SER A 1 83 ? -9.126 6.302 7.684 1.00 95.19 83 SER A N 1
ATOM 676 C CA . SER A 1 83 ? -9.345 5.088 8.466 1.00 95.19 83 SER A CA 1
ATOM 677 C C . SER A 1 83 ? -10.087 5.470 9.740 1.00 95.19 83 SER A C 1
ATOM 679 O O . SER A 1 83 ? -9.703 6.427 10.413 1.00 95.19 83 SER A O 1
ATOM 681 N N . TYR A 1 84 ? -11.143 4.743 10.085 1.00 95.44 84 TYR A N 1
ATOM 682 C CA . TYR A 1 84 ? -11.978 5.038 11.249 1.00 95.44 84 TYR A CA 1
ATOM 683 C C . TYR A 1 84 ? -12.471 3.754 11.917 1.00 95.44 84 TYR A C 1
ATOM 685 O O . TYR A 1 84 ? -12.548 2.698 11.294 1.00 95.44 84 TYR A O 1
ATOM 693 N N . ALA A 1 85 ? -12.793 3.833 13.202 1.00 96.44 85 ALA A N 1
ATOM 694 C CA . ALA A 1 85 ? -13.315 2.719 13.984 1.00 96.44 85 ALA A CA 1
ATOM 695 C C . ALA A 1 85 ? -14.474 3.191 14.863 1.00 96.44 85 ALA A C 1
ATOM 697 O O . ALA A 1 85 ? -14.658 4.387 15.078 1.00 96.44 85 ALA A O 1
ATOM 698 N N . THR A 1 86 ? -15.254 2.256 15.400 1.00 93.44 86 THR A N 1
ATOM 699 C CA . THR A 1 86 ? -16.180 2.588 16.486 1.00 93.44 86 THR A CA 1
ATOM 700 C C . THR A 1 86 ? -15.474 2.484 17.835 1.00 93.44 86 THR A C 1
ATOM 702 O O . THR A 1 86 ? -14.684 1.568 18.070 1.00 93.44 86 THR A O 1
ATOM 705 N N . ASN A 1 87 ? -15.773 3.415 18.738 1.00 90.00 87 ASN A N 1
ATOM 706 C CA . ASN A 1 87 ? -15.351 3.356 20.139 1.00 90.00 87 ASN A CA 1
ATOM 707 C C . ASN A 1 87 ? -16.495 2.920 21.080 1.00 90.00 87 ASN A C 1
ATOM 709 O O . ASN A 1 87 ? -16.402 3.108 22.289 1.00 90.00 87 ASN A O 1
ATOM 713 N N . GLY A 1 88 ? -17.587 2.378 20.528 1.00 87.50 88 GLY A N 1
ATOM 714 C CA . GLY A 1 88 ? -18.793 1.986 21.266 1.00 87.50 88 GLY A CA 1
ATOM 715 C C . GLY A 1 88 ? -19.782 3.129 21.530 1.00 87.50 88 GLY A C 1
ATOM 716 O O . GLY A 1 88 ? -20.974 2.865 21.646 1.00 87.50 88 GLY A O 1
ATOM 717 N N . ALA A 1 89 ? -19.327 4.386 21.562 1.00 90.00 89 ALA A N 1
ATOM 718 C CA . ALA A 1 89 ? -20.175 5.574 21.733 1.00 90.00 89 ALA A CA 1
ATOM 719 C C . ALA A 1 89 ? -20.378 6.367 20.429 1.00 90.00 89 ALA A C 1
ATOM 721 O O . ALA A 1 89 ? -21.312 7.157 20.312 1.00 90.00 89 ALA A O 1
ATOM 722 N N . GLY A 1 90 ? -19.507 6.164 19.443 1.00 91.94 90 GLY A N 1
ATOM 723 C CA . GLY A 1 90 ? -19.541 6.853 18.164 1.00 91.94 90 GLY A CA 1
ATOM 724 C C . GLY A 1 90 ? -18.421 6.401 17.233 1.00 91.94 90 GLY A C 1
ATOM 725 O O . GLY A 1 90 ? -17.868 5.304 17.379 1.00 91.94 90 GLY A O 1
ATOM 726 N N . ILE A 1 91 ? -18.119 7.259 16.260 1.00 93.62 91 ILE A N 1
ATOM 727 C CA . ILE A 1 91 ? -17.057 7.060 15.274 1.00 93.62 91 ILE A CA 1
ATOM 728 C C . ILE A 1 91 ? -15.807 7.808 15.737 1.00 93.62 91 ILE A C 1
ATOM 730 O O . ILE A 1 91 ? -15.863 8.979 16.102 1.00 93.62 91 ILE A O 1
ATOM 734 N N . GLU A 1 92 ? -14.678 7.117 15.696 1.00 93.12 92 GLU A N 1
ATOM 735 C CA . GLU A 1 92 ? -13.348 7.624 15.998 1.00 93.12 92 GLU A CA 1
ATOM 736 C C . GLU A 1 92 ? -12.516 7.603 14.714 1.00 93.12 92 GLU A C 1
ATOM 738 O O . GLU A 1 92 ? -12.412 6.569 14.049 1.00 93.12 92 GLU A O 1
ATOM 743 N N . ILE A 1 93 ? -11.911 8.739 14.363 1.00 94.00 93 ILE A N 1
ATOM 744 C CA . ILE A 1 93 ? -10.953 8.797 13.258 1.00 94.00 93 ILE A CA 1
ATOM 745 C C . ILE A 1 93 ? -9.623 8.222 13.748 1.00 94.00 93 ILE A C 1
ATOM 747 O O . ILE A 1 93 ? -9.067 8.686 14.739 1.00 94.00 93 ILE A O 1
ATOM 751 N N . ILE A 1 94 ? -9.111 7.225 13.031 1.00 94.19 94 ILE A N 1
ATOM 752 C CA . ILE A 1 94 ? -7.846 6.550 13.332 1.00 94.19 94 ILE A CA 1
ATOM 753 C C . ILE A 1 94 ? -6.699 7.206 12.568 1.00 94.19 94 ILE A C 1
ATOM 755 O O . ILE A 1 94 ? -5.640 7.457 13.138 1.00 94.19 94 ILE A O 1
ATOM 759 N N . GLU A 1 95 ? -6.895 7.488 11.281 1.00 92.81 95 GLU A N 1
ATOM 760 C CA . GLU A 1 95 ? -5.882 8.132 10.447 1.00 92.81 95 GLU A CA 1
ATOM 7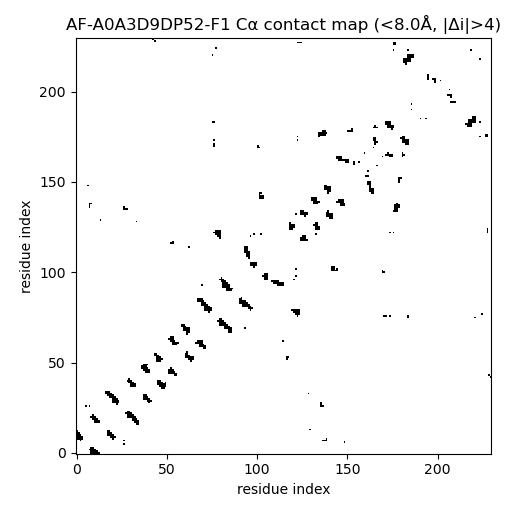61 C C . GLU A 1 95 ? -6.518 8.867 9.270 1.00 92.81 95 GLU A C 1
ATOM 763 O O . GLU A 1 95 ? -7.449 8.366 8.643 1.00 92.81 95 GLU A O 1
ATOM 768 N N . GLU A 1 96 ? -5.962 10.027 8.929 1.00 92.88 96 GLU A N 1
ATOM 769 C CA . GLU A 1 96 ? -6.246 10.734 7.685 1.00 92.88 96 GLU A CA 1
ATOM 770 C C . GLU A 1 96 ? -5.018 10.673 6.768 1.00 92.88 96 GLU A C 1
ATOM 772 O O . GLU A 1 96 ? -3.871 10.812 7.209 1.00 92.88 96 GLU A O 1
ATOM 777 N N . SER A 1 97 ? -5.240 10.425 5.478 1.00 92.25 97 SER A N 1
ATOM 778 C CA . SER A 1 97 ? -4.172 10.352 4.485 1.00 92.25 97 SER A CA 1
ATOM 779 C C . SER A 1 97 ? -4.566 11.039 3.182 1.00 92.25 97 SER A C 1
ATOM 781 O O . SER A 1 97 ? -5.490 10.639 2.480 1.00 92.25 97 SER A O 1
ATOM 783 N N . ASN A 1 98 ? -3.811 12.078 2.836 1.00 93.25 98 ASN A N 1
ATOM 784 C CA . ASN A 1 98 ? -3.943 12.808 1.581 1.00 93.25 98 ASN A CA 1
ATOM 785 C C . ASN A 1 98 ? -2.679 12.587 0.747 1.00 93.25 98 ASN A C 1
ATOM 787 O O . ASN A 1 98 ? -1.592 12.501 1.313 1.00 93.25 98 ASN A O 1
ATOM 791 N N . TYR A 1 99 ? -2.811 12.476 -0.575 1.00 94.75 99 TYR A N 1
ATOM 792 C CA . TYR A 1 99 ? -1.695 12.144 -1.465 1.00 94.75 99 TYR A CA 1
ATOM 793 C C . TYR A 1 99 ? -1.588 13.124 -2.625 1.00 94.75 99 TYR A C 1
ATOM 795 O O . TYR A 1 99 ? -2.605 13.520 -3.204 1.00 94.75 99 TYR A O 1
ATOM 803 N N . TYR A 1 100 ? -0.348 13.412 -3.014 1.00 95.50 100 TYR A N 1
ATOM 804 C CA . TYR A 1 100 ? -0.028 13.966 -4.321 1.00 95.50 100 TYR A CA 1
ATOM 805 C C . TYR A 1 100 ? -0.421 12.956 -5.414 1.00 95.50 100 TYR A C 1
ATOM 807 O O . TYR A 1 100 ? -0.508 11.758 -5.131 1.00 95.50 100 TYR A O 1
ATOM 815 N N . PRO A 1 101 ? -0.604 13.380 -6.681 1.00 94.50 101 PRO A N 1
ATOM 816 C CA . PRO A 1 101 ? -1.043 12.480 -7.754 1.00 94.50 101 PRO A CA 1
ATOM 817 C C . PRO A 1 101 ? -0.193 11.210 -7.901 1.00 94.50 101 PRO A C 1
ATOM 819 O O . PRO A 1 101 ? -0.726 10.134 -8.148 1.00 94.50 101 PRO A O 1
ATOM 822 N N . PHE A 1 102 ? 1.122 11.327 -7.698 1.00 96.44 102 PHE A N 1
ATOM 823 C CA . PHE A 1 102 ? 2.075 10.216 -7.775 1.00 96.44 102 PHE A CA 1
ATOM 824 C C . PHE A 1 102 ? 2.239 9.443 -6.453 1.00 96.44 102 PHE A C 1
ATOM 826 O O . PHE A 1 102 ? 3.123 8.603 -6.343 1.00 96.44 102 PHE A O 1
ATOM 833 N N . GLY A 1 103 ? 1.390 9.682 -5.455 1.00 95.31 103 GLY A N 1
ATOM 834 C CA . GLY A 1 103 ? 1.280 8.838 -4.265 1.00 95.31 103 GLY A CA 1
ATOM 835 C C . GLY A 1 103 ? 2.109 9.254 -3.062 1.00 95.31 1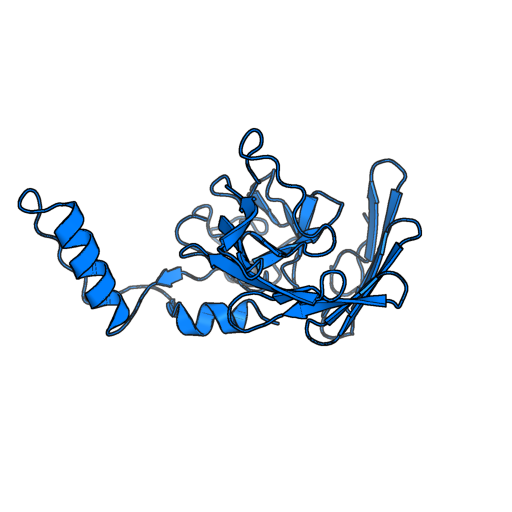03 GLY A C 1
ATOM 836 O O . GLY A 1 103 ? 1.989 8.633 -2.009 1.00 95.31 103 GLY A O 1
ATOM 837 N N . LEU A 1 104 ? 2.900 10.326 -3.159 1.00 95.00 104 LEU A N 1
ATOM 838 C CA . LEU A 1 104 ? 3.569 10.874 -1.983 1.00 95.00 104 LEU A CA 1
ATOM 839 C C . LEU A 1 104 ? 2.512 11.418 -1.009 1.00 95.00 104 LEU A C 1
ATOM 841 O O . LEU A 1 104 ? 1.650 12.207 -1.401 1.00 95.00 104 LEU A O 1
ATOM 845 N N . LYS A 1 105 ? 2.554 10.981 0.253 1.00 92.44 105 LYS A N 1
ATOM 846 C CA . LYS A 1 105 ? 1.619 11.446 1.286 1.00 92.44 105 LYS A CA 1
ATOM 847 C C . LYS A 1 105 ? 1.907 12.916 1.607 1.00 92.44 105 LYS A C 1
ATOM 849 O O . LYS A 1 105 ? 3.061 13.306 1.756 1.00 92.44 105 LYS A O 1
ATOM 854 N N . HIS A 1 106 ? 0.864 13.732 1.699 1.00 91.62 106 HIS A N 1
ATOM 855 C CA . HIS A 1 106 ? 0.979 15.104 2.172 1.00 91.62 106 HIS A CA 1
ATOM 856 C C . HIS A 1 106 ? 1.331 15.132 3.665 1.00 91.62 106 HIS A C 1
ATOM 858 O O . HIS A 1 106 ? 0.882 14.284 4.438 1.00 91.62 106 HIS A O 1
ATOM 864 N N . GLU A 1 107 ? 2.043 16.174 4.077 1.00 88.12 107 GLU A N 1
ATOM 865 C CA . GLU A 1 107 ? 2.299 16.488 5.483 1.00 88.12 107 GLU A CA 1
ATOM 866 C C . GLU A 1 107 ? 1.453 17.691 5.934 1.00 88.12 107 GLU A C 1
ATOM 868 O O . GLU A 1 107 ? 0.928 18.435 5.106 1.00 88.12 107 GLU A O 1
ATOM 873 N N . GLY A 1 108 ? 1.295 17.876 7.249 1.00 81.62 108 GLY A N 1
ATOM 874 C CA . GLY A 1 108 ? 0.636 19.060 7.824 1.00 81.62 108 GLY A CA 1
ATOM 875 C C . GLY A 1 108 ? -0.893 19.001 7.964 1.00 81.62 108 GLY A C 1
ATOM 876 O O . GLY A 1 108 ? -1.497 19.996 8.353 1.00 81.62 108 GLY A O 1
ATOM 877 N N . TYR A 1 109 ? -1.521 17.855 7.686 1.00 81.75 109 TYR A N 1
ATOM 878 C CA . TYR A 1 109 ? -2.929 17.582 8.025 1.00 81.75 109 TYR A CA 1
ATOM 879 C C . TYR A 1 109 ? -3.055 17.003 9.443 1.00 81.75 109 TYR A C 1
ATOM 881 O O . TYR A 1 109 ? -2.060 16.921 10.159 1.00 81.75 109 TYR A O 1
ATOM 889 N N . ASN A 1 110 ? -4.262 16.589 9.852 1.00 77.00 110 ASN A N 1
ATOM 890 C CA . ASN A 1 110 ? -4.520 15.966 11.154 1.00 77.00 110 ASN A CA 1
ATOM 891 C C . ASN A 1 110 ? -3.511 14.840 11.444 1.00 77.00 110 ASN A C 1
ATOM 893 O O . ASN A 1 110 ? -3.574 13.758 10.856 1.00 77.00 110 ASN A O 1
ATOM 897 N N . VAL A 1 111 ? -2.561 15.106 12.347 1.00 77.31 111 VAL A N 1
ATOM 898 C CA . VAL A 1 111 ? -1.481 14.169 12.680 1.00 77.31 111 VAL A CA 1
ATOM 899 C C . VAL A 1 111 ? -1.997 13.173 13.710 1.00 77.31 111 VAL A C 1
ATOM 901 O O . VAL A 1 111 ? -1.801 13.325 14.913 1.00 77.31 111 VAL A O 1
ATOM 904 N N . LEU A 1 112 ? -2.697 12.156 13.222 1.00 82.5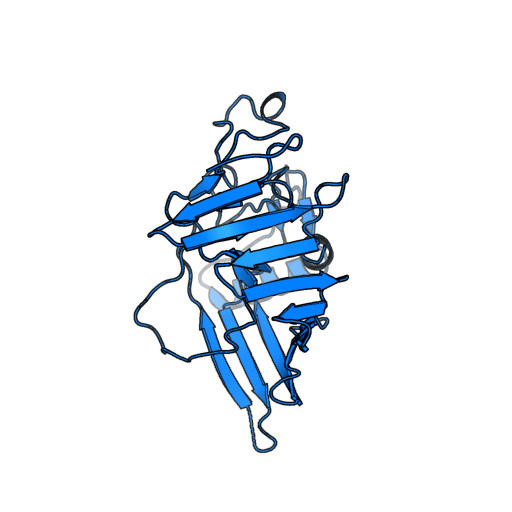0 112 LEU A N 1
ATOM 905 C CA . LEU A 1 112 ? -3.117 11.012 14.021 1.00 82.50 112 LEU A CA 1
ATOM 906 C C . LEU A 1 112 ? -2.080 9.896 13.889 1.00 82.50 112 LEU A C 1
ATOM 908 O O . LEU A 1 112 ? -1.574 9.630 12.799 1.00 82.50 112 LEU A O 1
ATOM 912 N N . THR A 1 113 ? -1.760 9.234 15.001 1.00 78.50 113 THR A N 1
ATOM 913 C CA . THR A 1 113 ? -0.729 8.181 15.040 1.00 78.50 113 THR A CA 1
ATOM 914 C C . THR A 1 113 ? -1.140 6.923 14.263 1.00 78.50 113 THR A C 1
ATOM 916 O O . THR A 1 113 ? -0.270 6.173 13.819 1.00 78.50 113 THR A O 1
ATOM 919 N N . GLY A 1 114 ? -2.445 6.710 14.052 1.00 85.19 114 GLY A N 1
ATOM 920 C CA . GLY A 1 114 ? -2.974 5.551 13.335 1.00 85.19 114 GLY A CA 1
ATOM 921 C C . GLY A 1 114 ? -2.589 4.214 13.974 1.00 85.19 114 GLY A C 1
ATOM 922 O O . GLY A 1 114 ? -2.164 4.144 15.127 1.00 85.19 114 GLY A O 1
ATOM 923 N N . ASN A 1 115 ? -2.736 3.128 13.210 1.00 89.56 115 ASN A N 1
ATOM 924 C CA . ASN A 1 115 ? -2.110 1.853 13.557 1.00 89.56 115 ASN A CA 1
ATOM 925 C C . ASN A 1 115 ? -0.683 1.836 12.976 1.00 89.56 115 ASN A C 1
ATOM 927 O O . ASN A 1 115 ? -0.547 1.762 11.749 1.00 89.56 115 ASN A O 1
ATOM 931 N N . PRO A 1 116 ? 0.377 1.847 13.806 1.00 90.31 116 PRO A N 1
ATOM 932 C CA . PRO A 1 116 ? 1.748 1.874 13.315 1.00 90.31 116 PRO A CA 1
ATOM 933 C C . PRO A 1 116 ? 2.112 0.628 12.503 1.00 90.31 116 PRO A C 1
ATOM 935 O O . PRO A 1 116 ? 2.960 0.737 11.621 1.00 90.31 116 PRO A O 1
ATOM 938 N N . SER A 1 117 ? 1.474 -0.523 12.730 1.00 92.69 117 SER A N 1
ATOM 939 C CA . SER A 1 117 ? 1.696 -1.735 11.934 1.00 92.69 117 SER A CA 1
ATOM 940 C C . SER A 1 117 ? 0.956 -1.716 10.594 1.00 92.69 117 SER A C 1
ATOM 942 O O . SER A 1 117 ? 1.392 -2.373 9.656 1.00 92.69 117 SER A O 1
ATOM 944 N N . TYR A 1 118 ? -0.128 -0.946 10.449 1.00 94.56 118 TYR A N 1
ATOM 945 C CA . TYR A 1 118 ? -0.913 -0.923 9.212 1.00 94.56 118 TYR A CA 1
ATOM 946 C C . TYR A 1 118 ? -0.319 0.040 8.172 1.00 94.56 118 TYR A C 1
ATOM 948 O O . TYR A 1 118 ? -0.603 1.244 8.155 1.00 94.56 118 TYR A O 1
ATOM 956 N N . LYS A 1 119 ? 0.509 -0.503 7.272 1.00 94.38 119 LYS A N 1
ATOM 957 C CA . LYS A 1 119 ? 1.265 0.262 6.261 1.00 94.38 119 LYS A CA 1
ATOM 958 C C . LYS A 1 119 ? 0.627 0.320 4.865 1.00 94.38 119 LYS A C 1
ATOM 960 O O . LYS A 1 119 ? 1.250 0.839 3.943 1.00 94.38 119 LYS A O 1
ATOM 965 N N . TYR A 1 120 ? -0.599 -0.167 4.690 1.00 94.62 120 TYR A N 1
ATOM 966 C CA . TYR A 1 120 ? -1.287 -0.185 3.392 1.00 94.62 120 TYR A CA 1
ATOM 967 C C . TYR A 1 120 ? -2.007 1.145 3.133 1.00 94.62 120 TYR A C 1
ATOM 969 O O . TYR A 1 120 ? -2.934 1.509 3.861 1.00 94.62 120 TYR A O 1
ATOM 977 N N . LYS A 1 121 ? -1.531 1.905 2.139 1.00 90.69 121 LYS A N 1
ATOM 978 C CA . LYS A 1 121 ? -1.865 3.331 1.960 1.00 90.69 121 LYS A CA 1
ATOM 979 C C . LYS A 1 121 ? -2.273 3.648 0.514 1.00 90.69 121 LYS A C 1
ATOM 981 O O . LYS A 1 121 ? -3.428 3.455 0.138 1.00 90.69 121 LYS A O 1
ATOM 986 N N . TYR A 1 122 ? -1.330 4.132 -0.293 1.00 94.69 122 TYR A N 1
ATOM 987 C CA . TYR A 1 122 ? -1.534 4.478 -1.699 1.00 94.69 122 TYR A CA 1
ATOM 988 C C . TYR A 1 122 ? -1.758 3.215 -2.539 1.00 94.69 122 TYR A C 1
ATOM 990 O O . TYR A 1 122 ? -1.025 2.241 -2.388 1.00 94.69 122 TYR A O 1
ATOM 998 N N . ASN A 1 123 ? -2.807 3.211 -3.362 1.00 92.75 123 ASN A N 1
ATOM 999 C CA . ASN A 1 123 ? -3.332 2.067 -4.115 1.00 92.75 123 ASN A CA 1
ATOM 1000 C C . ASN A 1 123 ? -3.468 0.777 -3.288 1.00 92.75 123 ASN A C 1
ATOM 1002 O O . ASN A 1 123 ? -3.296 -0.320 -3.813 1.00 92.75 123 ASN A O 1
ATOM 1006 N N . GLY A 1 124 ? -3.702 0.892 -1.977 1.00 92.12 124 GLY A N 1
ATOM 1007 C CA . GLY A 1 124 ? -3.715 -0.257 -1.074 1.00 92.12 124 GLY A CA 1
ATOM 1008 C C . GLY A 1 124 ? -2.378 -1.000 -0.983 1.00 92.12 124 GLY A C 1
ATOM 1009 O O . GLY A 1 124 ? -2.369 -2.152 -0.572 1.00 92.12 124 GLY A O 1
ATOM 1010 N N . LYS A 1 125 ? -1.254 -0.381 -1.366 1.00 94.38 125 LYS A N 1
ATOM 1011 C CA . LYS A 1 125 ? 0.085 -0.983 -1.338 1.00 94.38 125 LYS A CA 1
ATOM 1012 C C . LYS A 1 125 ? 0.831 -0.655 -0.059 1.00 94.38 125 LYS A C 1
ATOM 1014 O O . LYS A 1 125 ? 0.705 0.442 0.498 1.00 94.38 125 LYS A O 1
ATOM 1019 N N . GLU A 1 126 ? 1.620 -1.619 0.404 1.00 95.88 126 GLU A N 1
ATOM 1020 C CA . GLU A 1 126 ? 2.392 -1.497 1.635 1.00 95.88 126 GLU A CA 1
ATOM 1021 C C . GLU A 1 126 ? 3.545 -0.506 1.441 1.00 95.88 126 GLU A C 1
ATOM 1023 O O . GLU A 1 126 ? 4.402 -0.694 0.574 1.00 95.88 126 GLU A O 1
ATOM 1028 N N . LEU A 1 127 ? 3.575 0.542 2.261 1.00 96.00 127 LEU A N 1
ATOM 1029 C CA . LEU A 1 127 ? 4.695 1.470 2.341 1.00 96.00 127 LEU A CA 1
ATOM 1030 C C . LEU A 1 127 ? 5.846 0.835 3.134 1.00 96.00 127 LEU A C 1
ATOM 1032 O O . LEU A 1 127 ? 5.687 0.503 4.310 1.00 96.00 127 LEU A O 1
ATOM 1036 N N . GLN A 1 128 ? 7.005 0.692 2.497 1.00 95.38 128 GLN A N 1
ATOM 1037 C CA . GLN A 1 128 ? 8.228 0.209 3.133 1.00 95.38 128 GLN A CA 1
ATOM 1038 C C . GLN A 1 128 ? 8.943 1.333 3.886 1.00 95.38 128 GLN A C 1
ATOM 1040 O O . GLN A 1 128 ? 8.736 2.519 3.629 1.00 95.38 128 GLN A O 1
ATOM 1045 N N . GLU A 1 129 ? 9.863 0.961 4.773 1.00 93.50 129 GLU A N 1
ATOM 1046 C CA . GLU A 1 129 ? 10.684 1.899 5.551 1.00 93.50 129 GLU A CA 1
ATOM 1047 C C . GLU A 1 129 ? 11.553 2.788 4.656 1.00 93.50 129 GLU A C 1
ATOM 1049 O O . GLU A 1 129 ? 11.926 3.890 5.045 1.00 93.50 129 GLU A O 1
ATOM 1054 N N . THR A 1 130 ? 11.822 2.328 3.434 1.00 92.06 130 THR A N 1
ATOM 1055 C CA . THR A 1 130 ? 12.548 3.071 2.405 1.00 92.06 130 THR A CA 1
ATOM 1056 C C . THR A 1 130 ? 11.763 4.248 1.827 1.00 92.06 130 THR A C 1
ATOM 1058 O O . THR A 1 130 ? 12.355 5.054 1.115 1.00 92.06 130 THR A O 1
ATOM 1061 N N . GLY A 1 131 ? 10.454 4.334 2.089 1.00 93.81 131 GLY A N 1
ATOM 1062 C CA . GLY A 1 131 ? 9.532 5.271 1.441 1.00 93.81 131 GLY A CA 1
ATOM 1063 C C . GLY A 1 131 ? 8.945 4.755 0.122 1.00 93.81 131 GLY A C 1
ATOM 1064 O O . GLY A 1 131 ? 8.183 5.466 -0.527 1.00 93.81 131 GLY A O 1
ATOM 1065 N N . MET A 1 132 ? 9.276 3.524 -0.279 1.00 95.56 132 MET A N 1
ATOM 1066 C CA . MET A 1 132 ? 8.776 2.904 -1.509 1.00 95.56 132 MET A CA 1
ATOM 1067 C C . MET A 1 132 ? 7.526 2.067 -1.238 1.00 95.56 132 MET A C 1
ATOM 1069 O O . MET A 1 132 ? 7.427 1.417 -0.198 1.00 95.56 132 MET A O 1
ATOM 1073 N N . HIS A 1 133 ? 6.597 2.028 -2.188 1.00 96.62 133 HIS A N 1
ATOM 1074 C CA . HIS A 1 133 ? 5.443 1.132 -2.133 1.00 96.62 133 HIS A CA 1
ATOM 1075 C C . HIS A 1 133 ? 5.766 -0.212 -2.781 1.00 96.62 133 HIS A C 1
ATOM 1077 O O . HIS A 1 133 ? 6.308 -0.259 -3.885 1.00 96.62 133 HIS A O 1
ATOM 1083 N N . ASP A 1 134 ? 5.398 -1.301 -2.117 1.00 95.62 134 ASP A N 1
ATOM 1084 C CA . ASP A 1 134 ? 5.533 -2.650 -2.662 1.00 95.62 134 ASP A CA 1
ATOM 1085 C C . ASP A 1 134 ? 4.301 -3.023 -3.497 1.00 95.62 134 ASP A C 1
ATOM 1087 O O . ASP A 1 134 ? 3.201 -3.176 -2.963 1.00 95.62 134 ASP A O 1
ATOM 1091 N N . TYR A 1 135 ? 4.489 -3.154 -4.813 1.00 94.81 135 TYR A N 1
ATOM 1092 C CA . TYR A 1 135 ? 3.451 -3.582 -5.754 1.00 94.81 135 TYR A CA 1
ATOM 1093 C C . TYR A 1 135 ? 3.547 -5.075 -6.103 1.00 94.81 135 TYR A C 1
ATOM 1095 O O . TYR A 1 135 ? 2.831 -5.541 -6.981 1.00 94.81 135 TYR A O 1
ATOM 1103 N N . GLY A 1 136 ? 4.421 -5.837 -5.445 1.00 93.12 136 GLY A N 1
ATOM 1104 C CA . GLY A 1 136 ? 4.654 -7.252 -5.713 1.00 93.12 136 GLY A CA 1
ATOM 1105 C C . GLY A 1 136 ? 5.765 -7.454 -6.736 1.00 93.12 136 GLY A C 1
ATOM 1106 O O . GLY A 1 136 ? 6.856 -7.888 -6.383 1.00 93.12 136 GLY A O 1
ATOM 1107 N N . ALA A 1 137 ? 5.531 -7.117 -8.010 1.00 92.19 137 ALA A N 1
ATOM 1108 C CA . ALA A 1 137 ? 6.559 -7.309 -9.041 1.00 92.19 137 ALA A CA 1
ATOM 1109 C C . ALA A 1 137 ? 7.655 -6.230 -9.031 1.00 92.19 137 ALA A C 1
ATOM 1111 O O . ALA A 1 137 ? 8.743 -6.452 -9.564 1.00 92.19 137 ALA A O 1
ATOM 1112 N N . ARG A 1 138 ? 7.367 -5.047 -8.474 1.00 93.56 138 ARG A N 1
ATOM 1113 C CA . ARG A 1 138 ? 8.283 -3.899 -8.427 1.00 93.56 138 ARG A CA 1
ATOM 1114 C C . ARG A 1 138 ? 8.021 -3.044 -7.194 1.00 93.56 138 ARG A C 1
ATOM 1116 O O . ARG A 1 138 ? 6.890 -2.945 -6.726 1.00 93.56 138 ARG A O 1
ATOM 1123 N N . PHE A 1 139 ? 9.060 -2.359 -6.724 1.00 95.31 139 PHE A N 1
ATOM 1124 C CA . PHE A 1 139 ? 8.908 -1.284 -5.745 1.00 95.31 139 PHE A CA 1
ATOM 1125 C C . PHE A 1 139 ? 8.745 0.052 -6.474 1.00 95.31 139 PHE A C 1
ATOM 1127 O O . PHE A 1 139 ? 9.517 0.386 -7.381 1.00 95.31 139 PHE A O 1
ATOM 1134 N N . TYR A 1 140 ? 7.721 0.801 -6.086 1.00 97.12 140 TYR A N 1
ATOM 1135 C CA . TYR A 1 140 ? 7.376 2.106 -6.629 1.00 97.12 140 TYR A CA 1
ATOM 1136 C C . TYR A 1 140 ? 7.920 3.224 -5.740 1.00 97.12 140 TYR A C 1
ATOM 1138 O O . TYR A 1 140 ? 7.785 3.167 -4.520 1.00 97.12 140 TYR A O 1
ATOM 1146 N N . MET A 1 141 ? 8.512 4.246 -6.355 1.00 96.69 141 MET A N 1
ATOM 1147 C CA . MET A 1 141 ? 9.065 5.425 -5.690 1.00 96.69 141 MET A CA 1
ATOM 1148 C C . MET A 1 141 ? 8.078 6.593 -5.849 1.00 96.69 141 MET A C 1
ATOM 1150 O O . MET A 1 141 ? 8.054 7.214 -6.919 1.00 96.69 141 MET A O 1
ATOM 1154 N N . PRO A 1 142 ? 7.222 6.876 -4.847 1.00 96.44 142 PRO A N 1
ATOM 1155 C CA . PRO A 1 142 ? 6.191 7.913 -4.949 1.00 96.44 142 PRO A CA 1
ATOM 1156 C C . PRO A 1 142 ? 6.756 9.340 -4.967 1.00 96.44 142 PRO A C 1
ATOM 1158 O O . PRO A 1 142 ? 6.131 10.243 -5.519 1.00 96.44 142 PRO A O 1
ATOM 1161 N N . ASP A 1 143 ? 7.938 9.541 -4.392 1.00 94.81 143 ASP A N 1
ATOM 1162 C CA . ASP A 1 143 ? 8.699 10.793 -4.398 1.00 94.81 143 ASP A CA 1
ATOM 1163 C C . ASP A 1 143 ? 9.201 11.172 -5.802 1.00 94.81 143 ASP A C 1
ATOM 1165 O O . ASP A 1 143 ? 9.153 12.339 -6.187 1.00 94.81 143 ASP A O 1
ATOM 1169 N N . LEU A 1 144 ? 9.625 10.186 -6.596 1.00 95.50 144 LEU A N 1
ATOM 1170 C CA . LEU A 1 144 ? 10.058 10.372 -7.987 1.00 95.50 144 LEU A CA 1
ATOM 1171 C C . LEU A 1 144 ? 8.937 10.140 -9.011 1.00 95.50 144 LEU A C 1
ATOM 1173 O O . LEU A 1 144 ? 9.059 10.526 -10.177 1.00 95.50 144 LEU A O 1
ATOM 1177 N N . GLY A 1 145 ? 7.863 9.464 -8.610 1.00 95.88 145 GLY A N 1
ATOM 1178 C CA . GLY A 1 145 ? 6.796 9.028 -9.502 1.00 95.88 145 GLY A CA 1
ATOM 1179 C C . GLY A 1 145 ? 7.247 7.973 -10.519 1.00 95.88 145 GLY A C 1
ATOM 1180 O O . GLY A 1 145 ? 6.845 8.029 -11.686 1.00 95.88 145 GLY A O 1
ATOM 1181 N N . ARG A 1 146 ? 8.150 7.060 -10.134 1.00 95.94 146 ARG A N 1
ATOM 1182 C CA . ARG A 1 146 ? 8.789 6.076 -11.033 1.00 95.94 146 ARG A CA 1
ATOM 1183 C C . ARG A 1 146 ? 8.955 4.709 -10.376 1.00 95.94 146 ARG A C 1
ATOM 1185 O O . ARG A 1 146 ? 8.992 4.589 -9.156 1.00 95.94 146 ARG A O 1
ATOM 1192 N N . TRP A 1 147 ? 9.112 3.676 -11.196 1.00 95.38 147 TRP A N 1
ATOM 1193 C CA . TRP A 1 147 ? 9.535 2.356 -10.724 1.00 95.38 147 TRP A CA 1
ATOM 1194 C C . TRP A 1 147 ? 11.013 2.346 -10.334 1.00 95.38 147 TRP A C 1
ATOM 1196 O O . TRP A 1 147 ? 11.828 2.993 -10.988 1.00 95.38 147 TRP A O 1
ATOM 1206 N N . GLY A 1 148 ? 11.368 1.577 -9.302 1.00 90.12 148 GLY A N 1
ATOM 1207 C CA . GLY A 1 148 ? 12.765 1.375 -8.896 1.00 90.12 148 GLY A CA 1
ATOM 1208 C C . GLY A 1 148 ? 13.572 0.479 -9.845 1.00 90.12 148 GLY A C 1
ATOM 1209 O O . GLY A 1 148 ? 14.800 0.490 -9.809 1.00 90.12 148 GLY A O 1
ATOM 1210 N N . VAL A 1 149 ? 12.892 -0.281 -10.712 1.00 92.19 149 VAL A N 1
ATOM 1211 C CA . VAL A 1 149 ? 13.489 -1.216 -11.677 1.00 92.19 149 VAL A CA 1
ATOM 1212 C C . VAL A 1 149 ? 12.790 -1.140 -13.038 1.00 92.19 149 VAL A C 1
ATOM 1214 O O . VAL A 1 149 ? 11.680 -0.617 -13.152 1.00 92.19 149 VAL A O 1
ATOM 1217 N N . ILE A 1 150 ? 13.454 -1.676 -14.065 1.00 90.56 150 ILE A N 1
ATOM 1218 C CA . ILE A 1 150 ? 12.933 -1.799 -15.434 1.00 90.56 150 ILE A CA 1
ATOM 1219 C C . ILE A 1 150 ? 11.666 -2.667 -15.435 1.00 90.56 150 ILE A C 1
ATOM 1221 O O . ILE A 1 150 ? 11.629 -3.717 -14.794 1.00 90.56 150 I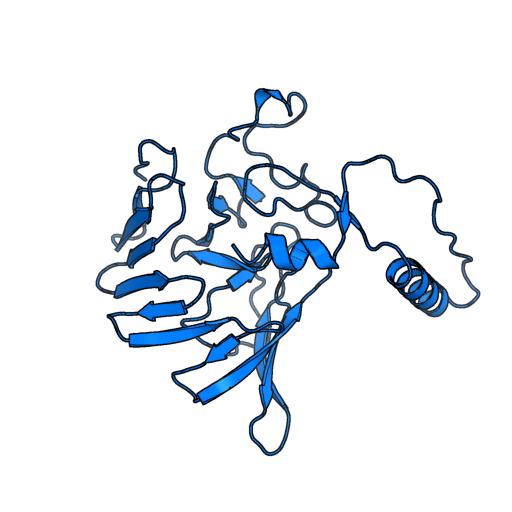LE A O 1
ATOM 1225 N N . ASP A 1 151 ? 10.640 -2.239 -16.174 1.00 88.00 151 ASP A N 1
ATOM 1226 C CA . ASP A 1 151 ? 9.438 -3.034 -16.441 1.00 88.00 151 ASP A CA 1
ATOM 1227 C C . ASP A 1 151 ? 9.771 -4.356 -17.142 1.00 88.00 151 ASP A C 1
ATOM 1229 O O . ASP A 1 151 ? 10.401 -4.366 -18.199 1.00 88.00 151 ASP A O 1
ATOM 1233 N N . MET A 1 152 ? 9.285 -5.470 -16.594 1.00 84.06 152 MET A N 1
ATOM 1234 C CA . MET A 1 152 ? 9.417 -6.790 -17.217 1.00 84.06 152 MET A CA 1
ATOM 1235 C C . MET A 1 152 ? 8.716 -6.866 -18.583 1.00 84.06 152 MET A C 1
ATOM 1237 O O . MET A 1 152 ? 9.079 -7.705 -19.397 1.00 84.06 152 MET A O 1
ATOM 1241 N N . LYS A 1 153 ? 7.724 -6.001 -18.819 1.00 85.56 153 LYS A N 1
ATOM 1242 C CA . LYS A 1 153 ? 6.950 -5.871 -20.057 1.00 85.56 153 LYS A CA 1
ATOM 1243 C C . LYS A 1 153 ? 7.325 -4.611 -20.851 1.00 85.56 153 LYS A C 1
ATOM 1245 O O . LYS A 1 153 ? 6.503 -4.054 -21.590 1.00 85.56 153 LYS A O 1
ATOM 1250 N N . ALA A 1 154 ? 8.549 -4.105 -20.699 1.00 86.56 154 ALA A N 1
ATOM 1251 C CA . ALA A 1 154 ? 9.001 -2.905 -21.406 1.00 86.56 154 ALA A CA 1
ATOM 1252 C C . ALA A 1 154 ? 8.859 -3.023 -22.941 1.00 86.56 154 ALA A C 1
ATOM 1254 O O . ALA A 1 154 ? 8.561 -2.041 -23.622 1.00 86.56 154 ALA A O 1
ATOM 1255 N N . GLU A 1 155 ? 8.993 -4.228 -23.497 1.00 85.00 155 GLU A N 1
ATOM 1256 C CA . GLU A 1 155 ? 8.933 -4.533 -24.930 1.00 85.00 155 GLU A CA 1
ATOM 1257 C C . GLU A 1 155 ? 7.564 -4.277 -25.579 1.00 85.00 155 GLU A C 1
ATOM 1259 O O . GLU A 1 155 ? 7.486 -3.955 -26.775 1.00 85.00 155 GLU A O 1
ATOM 1264 N N . ILE A 1 156 ? 6.480 -4.373 -24.802 1.00 83.38 156 ILE A N 1
ATOM 1265 C CA . ILE A 1 156 ? 5.123 -4.056 -25.271 1.00 83.38 156 ILE A CA 1
ATOM 1266 C C . ILE A 1 156 ? 4.760 -2.579 -25.055 1.00 83.38 156 ILE A C 1
ATOM 1268 O O . ILE A 1 156 ? 3.779 -2.101 -25.621 1.00 83.38 156 ILE A O 1
ATOM 1272 N N . SER A 1 157 ? 5.570 -1.828 -24.301 1.00 80.75 157 SER A N 1
ATOM 1273 C CA . SER A 1 157 ? 5.347 -0.417 -23.958 1.00 80.75 157 SER A CA 1
ATOM 1274 C C . SER A 1 157 ? 6.387 0.509 -24.603 1.00 80.75 157 SER A C 1
ATOM 1276 O O . SER A 1 157 ? 6.922 1.423 -23.983 1.00 80.75 157 SER A O 1
ATOM 1278 N N . ARG A 1 158 ? 6.653 0.304 -25.899 1.00 81.38 158 ARG A N 1
ATOM 1279 C CA . ARG A 1 158 ? 7.753 0.945 -26.657 1.00 81.38 158 ARG A CA 1
ATOM 1280 C C . ARG A 1 158 ? 7.748 2.478 -26.664 1.00 81.38 158 ARG A C 1
ATOM 1282 O O . ARG A 1 158 ? 8.761 3.091 -26.974 1.00 81.38 158 ARG A O 1
ATOM 1289 N N . ARG A 1 159 ? 6.592 3.096 -26.405 1.00 86.19 159 ARG A N 1
ATOM 1290 C CA . ARG A 1 159 ? 6.406 4.559 -26.406 1.00 86.19 159 ARG A CA 1
ATOM 1291 C C . ARG A 1 159 ? 6.687 5.206 -25.047 1.00 86.19 159 ARG A C 1
ATOM 1293 O O . ARG A 1 159 ? 6.632 6.426 -24.950 1.00 86.19 159 ARG A O 1
ATOM 1300 N N . TRP A 1 160 ? 6.959 4.410 -24.017 1.00 86.62 160 TRP A N 1
ATOM 1301 C CA . TRP A 1 160 ? 7.153 4.875 -22.649 1.00 86.62 160 TRP A CA 1
ATOM 1302 C C . TRP A 1 160 ? 8.512 4.437 -22.118 1.00 86.62 160 TRP A C 1
ATOM 1304 O O . TRP A 1 160 ? 9.092 3.458 -22.583 1.00 86.62 160 TRP A O 1
ATOM 1314 N N . SER A 1 161 ? 9.022 5.167 -21.126 1.00 91.25 161 SER A N 1
ATOM 1315 C CA . SER A 1 161 ? 10.222 4.731 -20.418 1.00 91.25 161 SER A CA 1
ATOM 1316 C C . SER A 1 161 ? 9.929 3.418 -19.678 1.00 91.25 161 SER A C 1
ATOM 1318 O O . SER A 1 161 ? 8.843 3.289 -19.103 1.00 91.25 161 SER A O 1
ATOM 1320 N N . PRO A 1 162 ? 10.888 2.477 -19.596 1.00 92.25 162 PRO A N 1
ATOM 1321 C CA . PRO A 1 162 ? 10.731 1.261 -18.797 1.00 92.25 162 PRO A CA 1
ATOM 1322 C C . PRO A 1 162 ? 10.513 1.511 -17.296 1.00 92.25 162 PRO A C 1
ATOM 1324 O O . PRO A 1 162 ? 10.205 0.583 -16.561 1.00 92.25 162 PRO A O 1
ATOM 1327 N N . TYR A 1 163 ? 10.674 2.754 -16.835 1.00 94.00 163 TYR A N 1
ATOM 1328 C CA . TYR A 1 163 ? 10.465 3.166 -15.446 1.00 94.00 163 TYR A CA 1
ATOM 1329 C C . TYR A 1 163 ? 9.173 3.972 -15.239 1.00 94.00 163 TYR A C 1
ATOM 1331 O O . TYR A 1 163 ? 8.908 4.443 -14.131 1.00 94.00 163 TYR A O 1
ATOM 1339 N N . THR A 1 164 ? 8.375 4.185 -16.291 1.00 93.50 164 THR A N 1
ATOM 1340 C CA . THR A 1 164 ? 7.156 5.000 -16.224 1.00 93.50 164 THR A CA 1
ATOM 1341 C C . THR A 1 164 ? 6.076 4.321 -15.384 1.00 93.50 164 THR A C 1
ATOM 1343 O O . THR A 1 164 ? 5.668 3.196 -15.667 1.00 93.50 164 THR A O 1
ATOM 1346 N N . TYR A 1 165 ? 5.546 5.055 -14.407 1.00 93.56 165 TYR A N 1
ATOM 1347 C CA . TYR A 1 165 ? 4.339 4.679 -13.681 1.00 93.56 165 TYR A CA 1
ATOM 1348 C C . TYR A 1 165 ? 3.091 5.264 -14.350 1.00 93.56 165 TYR A C 1
ATOM 1350 O O . TYR A 1 165 ? 3.105 6.426 -14.765 1.00 93.56 165 TYR A O 1
ATOM 1358 N N . ALA A 1 166 ? 2.025 4.464 -14.462 1.00 92.00 166 ALA A N 1
ATOM 1359 C CA . ALA A 1 166 ? 0.680 4.901 -14.843 1.00 92.00 166 ALA A CA 1
ATOM 1360 C C . ALA A 1 166 ? 0.611 5.758 -16.124 1.00 92.00 166 ALA A C 1
ATOM 1362 O O . ALA A 1 166 ? -0.193 6.682 -16.219 1.00 92.00 166 ALA A O 1
ATOM 1363 N N . TYR A 1 167 ? 1.490 5.506 -17.102 1.00 91.31 167 TYR A N 1
ATOM 1364 C CA . TYR A 1 167 ? 1.629 6.327 -18.318 1.00 91.31 167 TYR A CA 1
ATOM 1365 C C . TYR A 1 167 ? 1.757 7.842 -18.044 1.00 91.31 167 TYR A C 1
ATOM 1367 O O . TYR A 1 167 ? 1.263 8.665 -18.812 1.00 91.31 167 TYR A O 1
ATOM 1375 N N . ASN A 1 168 ? 2.399 8.215 -16.929 1.00 92.56 168 ASN A N 1
ATOM 1376 C CA . ASN A 1 168 ? 2.486 9.587 -16.413 1.00 92.56 168 ASN A CA 1
ATOM 1377 C C . ASN A 1 168 ? 1.124 10.261 -16.141 1.00 92.56 168 ASN A C 1
ATOM 1379 O O . ASN A 1 168 ? 1.052 11.484 -16.042 1.00 92.56 168 ASN A O 1
ATOM 1383 N N . ASN A 1 169 ? 0.052 9.485 -15.988 1.00 93.12 169 ASN A N 1
ATOM 1384 C CA . ASN A 1 169 ? -1.270 9.968 -15.609 1.00 93.12 169 ASN A CA 1
ATOM 1385 C C . ASN A 1 169 ? -1.860 9.095 -14.479 1.00 93.12 169 ASN A C 1
ATOM 1387 O O . ASN A 1 169 ? -2.812 8.339 -14.700 1.00 93.12 169 ASN A O 1
ATOM 1391 N N . PRO A 1 170 ? -1.308 9.210 -13.254 1.00 92.62 170 PRO A N 1
ATOM 1392 C CA . PRO A 1 170 ? -1.699 8.402 -12.097 1.00 92.62 170 PRO A CA 1
ATOM 1393 C C . PRO A 1 170 ? -3.049 8.802 -11.491 1.00 92.62 170 PRO A C 1
ATOM 1395 O O . PRO A 1 170 ? -3.467 8.220 -10.503 1.00 92.62 170 PRO A O 1
ATOM 1398 N N . ILE A 1 171 ? -3.739 9.796 -12.062 1.00 90.25 171 ILE A N 1
ATOM 1399 C CA . ILE A 1 171 ? -5.124 10.133 -11.699 1.00 90.25 171 ILE A CA 1
ATOM 1400 C C . ILE A 1 171 ? -6.105 9.187 -12.406 1.00 90.25 171 ILE A C 1
ATOM 1402 O O . ILE A 1 171 ? -7.197 8.928 -11.897 1.00 90.25 171 ILE A O 1
ATOM 1406 N N . ARG A 1 172 ? -5.716 8.674 -13.579 1.00 87.25 172 ARG A N 1
ATOM 1407 C CA . ARG A 1 172 ? -6.541 7.811 -14.428 1.00 87.25 172 ARG A CA 1
ATOM 1408 C C . ARG A 1 172 ? -6.089 6.355 -14.408 1.00 87.25 172 ARG A C 1
ATOM 1410 O O . ARG A 1 172 ? -6.924 5.456 -14.344 1.00 87.25 172 ARG A O 1
ATOM 1417 N N . PHE A 1 173 ? -4.783 6.130 -14.515 1.00 89.38 173 PHE A N 1
ATOM 1418 C CA . PHE A 1 173 ? -4.224 4.790 -14.628 1.00 89.38 173 PHE A CA 1
ATOM 1419 C C . PHE A 1 173 ? -3.611 4.326 -13.313 1.00 89.38 173 PHE A C 1
ATOM 1421 O O . PHE A 1 173 ? -3.093 5.122 -12.533 1.00 89.38 173 PHE A O 1
ATOM 1428 N N . VAL A 1 174 ? -3.614 3.014 -13.123 1.00 90.19 174 VAL A N 1
ATOM 1429 C CA . VAL A 1 174 ? -2.963 2.333 -12.004 1.00 90.19 174 VAL A CA 1
ATOM 1430 C C . VAL A 1 174 ? -2.260 1.081 -12.504 1.00 90.19 174 VAL A C 1
ATOM 1432 O O . VAL A 1 174 ? -2.699 0.480 -13.481 1.00 90.19 174 VAL A O 1
ATOM 1435 N N . ASP A 1 175 ? -1.188 0.669 -11.839 1.00 90.62 175 ASP A N 1
ATOM 1436 C CA . ASP A 1 175 ? -0.575 -0.646 -12.035 1.00 90.62 175 ASP A CA 1
ATOM 1437 C C . ASP A 1 175 ? -0.886 -1.515 -10.805 1.00 90.62 175 ASP A C 1
ATOM 1439 O O . ASP A 1 175 ? -0.323 -1.257 -9.749 1.00 90.62 175 ASP A O 1
ATOM 1443 N N . PRO A 1 176 ? -1.818 -2.481 -10.865 1.00 89.06 176 PRO A N 1
ATOM 1444 C CA . PRO A 1 176 ? -2.250 -3.229 -9.685 1.00 89.06 176 PRO A CA 1
ATOM 1445 C C . PRO A 1 176 ? -1.182 -4.150 -9.094 1.00 89.06 176 PRO A C 1
ATOM 1447 O O . PRO A 1 176 ? -1.185 -4.359 -7.886 1.00 89.06 176 PRO A O 1
ATOM 1450 N N . ASP A 1 177 ? -0.293 -4.711 -9.913 1.00 89.06 177 ASP A N 1
ATOM 1451 C CA . ASP A 1 177 ? 0.677 -5.740 -9.501 1.00 89.06 177 ASP A CA 1
ATOM 1452 C C . ASP A 1 177 ? 2.124 -5.392 -9.881 1.00 89.06 177 ASP A C 1
ATOM 1454 O O . ASP A 1 177 ? 3.028 -6.229 -9.806 1.00 89.06 177 ASP A O 1
ATOM 1458 N N . GLY A 1 178 ? 2.346 -4.155 -10.325 1.00 90.00 178 GLY A N 1
ATOM 1459 C CA . GLY A 1 178 ? 3.644 -3.684 -10.774 1.00 90.00 178 GLY A CA 1
ATOM 1460 C C . GLY A 1 178 ? 4.089 -4.331 -12.082 1.00 90.00 178 GLY A C 1
ATOM 1461 O O . GLY A 1 178 ? 5.292 -4.410 -12.310 1.00 90.00 178 GLY A O 1
ATOM 1462 N N . ARG A 1 179 ? 3.184 -4.819 -12.935 1.00 88.12 179 ARG A N 1
ATOM 1463 C CA . ARG A 1 179 ? 3.532 -5.385 -14.252 1.00 88.12 179 ARG A CA 1
ATOM 1464 C C . ARG A 1 179 ? 2.877 -4.667 -15.415 1.00 88.12 179 ARG A C 1
ATOM 1466 O O . ARG A 1 179 ? 3.349 -4.803 -16.543 1.00 88.12 179 ARG A O 1
ATOM 1473 N N . GLN A 1 180 ? 1.737 -4.017 -15.207 1.00 86.69 180 GLN A N 1
ATOM 1474 C CA . GLN A 1 180 ? 0.994 -3.410 -16.299 1.00 86.69 180 GLN A CA 1
ATOM 1475 C C . GLN A 1 180 ? 0.034 -2.334 -15.802 1.00 86.69 180 GLN A C 1
ATOM 1477 O O . GLN A 1 180 ? -0.785 -2.565 -14.922 1.00 86.69 180 GLN A O 1
ATOM 1482 N N . ASN A 1 181 ? 0.059 -1.186 -16.475 1.00 85.31 181 ASN A N 1
ATOM 1483 C CA . ASN A 1 181 ? -0.908 -0.121 -16.248 1.00 85.31 181 ASN A CA 1
ATOM 1484 C C . ASN A 1 181 ? -2.290 -0.488 -16.821 1.00 85.31 181 ASN A C 1
ATOM 1486 O O . ASN A 1 181 ? -2.402 -1.011 -17.935 1.00 85.31 181 ASN A O 1
ATOM 1490 N N . TYR A 1 182 ? -3.338 -0.120 -16.096 1.00 83.44 182 TYR A N 1
ATOM 1491 C CA . TYR A 1 182 ? -4.737 -0.286 -16.466 1.00 83.44 182 TYR A CA 1
ATOM 1492 C C . TYR A 1 182 ? -5.522 0.997 -16.226 1.00 83.44 182 TYR A C 1
ATOM 1494 O O . TYR A 1 182 ? -5.192 1.786 -15.343 1.00 83.44 182 TYR A O 1
ATOM 1502 N N . ASP A 1 183 ? -6.573 1.188 -17.022 1.00 83.25 183 ASP A N 1
ATOM 1503 C CA . ASP A 1 183 ? -7.544 2.268 -16.838 1.00 83.25 183 ASP A CA 1
ATOM 1504 C C . ASP A 1 183 ? -8.592 1.838 -15.805 1.00 83.25 183 ASP A C 1
ATOM 1506 O O . ASP A 1 183 ? -9.194 0.760 -15.942 1.00 83.25 183 ASP A O 1
ATOM 1510 N N . VAL A 1 184 ? -8.808 2.671 -14.786 1.00 75.25 184 VAL A N 1
ATOM 1511 C CA . VAL A 1 184 ? -9.842 2.439 -13.775 1.00 75.25 184 VAL A CA 1
ATOM 1512 C C . VAL A 1 184 ? -11.108 3.151 -14.216 1.00 75.25 184 VAL A C 1
ATOM 1514 O O . VAL A 1 184 ? -11.195 4.376 -14.162 1.00 75.25 184 VAL A O 1
ATOM 1517 N N . ILE A 1 185 ? -12.116 2.383 -14.634 1.00 71.00 185 ILE A N 1
ATOM 1518 C CA . ILE A 1 185 ? -13.415 2.955 -14.998 1.00 71.00 185 ILE A CA 1
ATOM 1519 C C . ILE A 1 185 ? -14.561 2.265 -14.264 1.00 71.00 185 ILE A C 1
ATOM 1521 O O . ILE A 1 185 ? -14.567 1.054 -14.019 1.00 71.00 185 ILE A O 1
ATOM 1525 N N . ILE A 1 186 ? -15.573 3.063 -13.944 1.00 69.38 186 ILE A N 1
ATOM 1526 C CA . ILE A 1 186 ? -16.831 2.598 -13.373 1.00 69.38 186 ILE A CA 1
ATOM 1527 C C . ILE A 1 186 ? -17.710 2.090 -14.528 1.00 69.38 186 ILE A C 1
ATOM 1529 O O . ILE A 1 186 ? -17.823 2.756 -15.556 1.00 69.38 186 ILE A O 1
ATOM 1533 N N . LYS A 1 187 ? -18.323 0.906 -14.386 1.00 69.06 187 LYS A N 1
ATOM 1534 C CA . LYS A 1 187 ? -19.188 0.284 -15.410 1.00 69.06 187 LYS A CA 1
ATOM 1535 C C . LYS A 1 187 ? -20.562 -0.094 -14.856 1.00 69.06 187 LYS A C 1
ATOM 1537 O O . LYS A 1 187 ? -20.741 -0.243 -13.650 1.00 69.06 187 LYS A O 1
ATOM 1542 N N . GLY A 1 188 ? -21.507 -0.340 -15.763 1.00 74.06 188 GLY A N 1
ATOM 1543 C CA . GLY A 1 188 ? -22.817 -0.911 -15.444 1.00 74.06 188 GLY A CA 1
ATOM 1544 C C . GLY A 1 188 ? -23.704 0.058 -14.665 1.00 74.06 188 GLY A C 1
ATOM 1545 O O . GLY A 1 188 ? -23.675 1.262 -14.896 1.00 74.06 188 GLY A O 1
ATOM 1546 N N . SER A 1 189 ? -24.489 -0.449 -13.715 1.00 75.69 189 SER A N 1
ATOM 1547 C CA . SER A 1 189 ? -25.371 0.396 -12.895 1.00 75.69 189 SER A CA 1
ATOM 1548 C C . SER A 1 189 ? -24.612 1.480 -12.119 1.00 75.69 189 SER A C 1
ATOM 1550 O O . SER A 1 189 ? -25.127 2.582 -11.939 1.00 75.69 189 SER A O 1
ATOM 1552 N N . GLN A 1 190 ? -23.366 1.205 -11.722 1.00 75.56 190 GLN A N 1
ATOM 1553 C CA . GLN A 1 190 ? -22.524 2.163 -11.006 1.00 75.56 190 GLN A CA 1
ATOM 1554 C C . GLN A 1 190 ? -22.120 3.358 -11.878 1.00 75.56 190 GLN A C 1
ATOM 1556 O O . GLN A 1 190 ? -21.999 4.464 -11.360 1.00 75.56 190 GLN A O 1
ATOM 1561 N N . SER A 1 191 ? -21.936 3.175 -13.192 1.00 78.44 191 SER A N 1
ATOM 1562 C CA . SER A 1 191 ? -21.554 4.289 -14.070 1.00 78.44 191 SER A CA 1
ATOM 1563 C C . SER A 1 191 ? -22.719 5.249 -14.284 1.00 78.44 191 SER A C 1
ATOM 1565 O O . SER A 1 191 ? -22.522 6.459 -14.304 1.00 78.44 191 SER A O 1
ATOM 1567 N N . GLN A 1 192 ? -23.945 4.723 -14.358 1.00 82.44 192 GLN A N 1
ATOM 1568 C CA . GLN A 1 192 ? -25.145 5.552 -14.412 1.00 82.44 192 GLN A CA 1
ATOM 1569 C C . GLN A 1 192 ? -25.375 6.301 -13.095 1.00 82.44 192 GLN A C 1
ATOM 1571 O O . GLN A 1 192 ? -25.728 7.477 -13.119 1.00 82.44 192 GLN A O 1
ATOM 1576 N N . ALA A 1 193 ? -25.149 5.647 -11.952 1.00 83.31 193 ALA A N 1
ATOM 1577 C CA . ALA A 1 193 ? -25.227 6.303 -10.649 1.00 83.31 193 ALA A CA 1
ATOM 1578 C C . ALA A 1 193 ? -24.214 7.456 -10.540 1.00 83.31 193 ALA A C 1
ATOM 1580 O O . ALA A 1 193 ? -24.603 8.571 -10.198 1.00 83.31 193 ALA A O 1
ATOM 1581 N N . ALA A 1 194 ? -22.958 7.219 -10.935 1.00 82.50 194 ALA A N 1
ATOM 1582 C CA . ALA A 1 194 ? -21.920 8.246 -10.960 1.00 82.50 194 ALA A CA 1
ATOM 1583 C C . ALA A 1 194 ? -22.276 9.413 -11.899 1.00 82.50 194 ALA A C 1
ATOM 1585 O O . ALA A 1 194 ? -22.148 10.570 -11.509 1.00 82.50 194 ALA A O 1
ATOM 1586 N N . LEU A 1 195 ? -22.781 9.134 -13.110 1.00 85.88 195 LEU A N 1
ATOM 1587 C CA . LEU A 1 195 ? -23.236 10.177 -14.037 1.00 85.88 195 LEU A CA 1
ATOM 1588 C C . LEU A 1 195 ? -24.372 11.010 -13.434 1.00 85.88 195 LEU A C 1
ATOM 1590 O O . LEU A 1 195 ? -24.368 12.229 -13.564 1.00 85.88 195 LEU A O 1
ATOM 1594 N N . ASN A 1 196 ? -25.327 10.370 -12.759 1.00 87.06 196 ASN A N 1
ATOM 1595 C CA . ASN A 1 196 ? -26.439 11.071 -12.125 1.00 87.06 196 ASN A CA 1
ATOM 1596 C C . ASN A 1 196 ? -25.957 11.986 -10.988 1.00 87.06 196 ASN A C 1
ATOM 1598 O O . ASN A 1 196 ? -26.487 13.081 -10.825 1.00 87.06 196 ASN A O 1
ATOM 1602 N N . GLU A 1 197 ? -24.967 11.562 -10.201 1.00 87.44 197 GLU A N 1
ATOM 1603 C CA . GLU A 1 197 ? -24.356 12.403 -9.162 1.00 87.44 197 GLU A CA 1
ATOM 1604 C C . GLU A 1 197 ? -23.568 13.576 -9.753 1.00 87.44 197 GLU A C 1
ATOM 1606 O O . GLU A 1 197 ? -23.732 14.709 -9.306 1.00 87.44 197 GLU A O 1
ATOM 1611 N N . LEU A 1 198 ? -22.789 13.335 -10.808 1.00 87.25 198 LEU A N 1
ATOM 1612 C CA . LEU A 1 198 ? -22.102 14.384 -11.566 1.00 87.25 198 LEU A CA 1
ATOM 1613 C C . LEU A 1 198 ? -23.088 15.388 -12.175 1.00 87.25 198 LEU A C 1
ATOM 1615 O O . LEU A 1 198 ? -22.884 16.592 -12.082 1.00 87.25 198 LEU A O 1
ATOM 1619 N N . GLN A 1 199 ? -24.194 14.914 -12.750 1.00 89.00 199 GLN A N 1
ATOM 1620 C CA . GLN A 1 199 ? -25.232 15.785 -13.297 1.00 89.00 199 GLN A CA 1
ATOM 1621 C C . GLN A 1 199 ? -25.882 16.647 -12.204 1.00 89.00 199 GLN A C 1
ATOM 1623 O O . GLN A 1 199 ? -26.227 17.799 -12.456 1.00 89.00 199 GLN A O 1
ATOM 1628 N N . LYS A 1 200 ? -26.024 16.121 -10.979 1.00 89.81 200 LYS A N 1
ATOM 1629 C CA . LYS A 1 200 ? -26.505 16.905 -9.831 1.00 89.81 200 LYS A CA 1
ATOM 1630 C C . LYS A 1 200 ? -25.510 17.988 -9.418 1.00 89.81 200 LYS A C 1
ATOM 1632 O O . LYS A 1 200 ? -25.951 19.076 -9.063 1.00 89.81 200 LYS A O 1
ATOM 1637 N N . SER A 1 201 ? -24.201 17.727 -9.470 1.00 91.00 201 SER A N 1
ATOM 1638 C CA . SER A 1 201 ? -23.201 18.722 -9.053 1.00 91.00 201 SER A CA 1
ATOM 1639 C C . SER A 1 201 ? -23.118 19.917 -10.004 1.00 91.00 201 SER A C 1
ATOM 1641 O O . SER A 1 201 ? -22.898 21.032 -9.544 1.00 91.00 201 SER A O 1
ATOM 1643 N N . VAL A 1 202 ? -23.365 19.707 -11.301 1.00 90.38 202 VAL A N 1
ATOM 1644 C CA . VAL A 1 202 ? -23.422 20.784 -12.310 1.00 90.38 202 VAL A CA 1
ATOM 1645 C C . VAL A 1 202 ? -24.823 21.383 -12.492 1.00 90.38 202 VAL A C 1
ATOM 1647 O O . VAL A 1 202 ? -25.000 22.336 -13.250 1.00 90.38 202 VAL A O 1
ATOM 1650 N N . SER A 1 203 ? -25.832 20.842 -11.798 1.00 84.75 203 SER A N 1
ATOM 1651 C CA . SER A 1 203 ? -27.224 21.309 -11.836 1.00 84.75 203 SER A CA 1
ATOM 1652 C C . SER A 1 203 ? -27.733 21.532 -13.276 1.00 84.75 203 SER A C 1
ATOM 1654 O O . SER A 1 203 ? -27.665 20.619 -14.099 1.00 84.75 203 SER A O 1
ATOM 1656 N N . SER A 1 204 ? -28.268 22.719 -13.587 1.00 85.44 204 SER A N 1
ATOM 1657 C CA . SER A 1 204 ? -28.755 23.097 -14.921 1.00 85.44 204 SER A CA 1
ATOM 1658 C C . SER A 1 204 ? -27.715 23.824 -15.779 1.00 85.44 204 SER A C 1
ATOM 1660 O O . SER A 1 204 ? -28.042 24.239 -16.887 1.00 85.44 204 SER A O 1
ATOM 1662 N N . GLU A 1 205 ? -26.493 24.024 -15.283 1.00 89.00 205 GLU A N 1
ATOM 1663 C CA . GLU A 1 205 ? -25.461 24.792 -15.993 1.00 89.00 205 GLU A CA 1
ATOM 1664 C C . GLU A 1 205 ? -24.840 24.000 -17.147 1.00 89.00 205 GLU A C 1
ATOM 1666 O O . GLU A 1 205 ? -24.418 24.578 -18.148 1.00 89.00 205 GLU A O 1
ATOM 1671 N N . LEU A 1 206 ? -24.804 22.668 -17.032 1.00 88.25 206 LEU A N 1
ATOM 1672 C CA . LEU A 1 206 ? -24.226 21.788 -18.040 1.00 88.25 206 LEU A CA 1
ATOM 1673 C C . LEU A 1 206 ? -25.001 20.473 -18.125 1.00 88.25 206 LEU A C 1
ATOM 1675 O O . LEU A 1 206 ? -25.358 19.887 -17.108 1.00 88.25 206 LEU A O 1
ATOM 1679 N N . THR A 1 207 ? -25.232 19.970 -19.338 1.00 87.50 207 THR A N 1
ATOM 1680 C CA . THR A 1 207 ? -25.760 18.614 -19.551 1.00 87.50 207 THR A CA 1
ATOM 1681 C C . THR A 1 207 ? -24.613 17.656 -19.845 1.00 87.50 207 THR A C 1
ATOM 1683 O O . THR A 1 207 ? -23.916 17.794 -20.850 1.00 87.50 207 THR A O 1
ATOM 1686 N N . LEU A 1 208 ? -24.425 16.671 -18.972 1.00 85.94 208 LEU A N 1
ATOM 1687 C CA . LEU A 1 208 ? -23.397 15.646 -19.079 1.00 85.94 208 LEU A CA 1
ATOM 1688 C C . LEU A 1 208 ? -23.974 14.388 -19.730 1.00 85.94 208 LEU A C 1
ATOM 1690 O O . LEU A 1 208 ? -25.027 13.891 -19.341 1.00 85.94 208 LEU A O 1
ATOM 1694 N N . ASN A 1 209 ? -23.247 13.837 -20.700 1.00 83.19 209 ASN A N 1
ATOM 1695 C CA . ASN A 1 209 ? -23.586 12.578 -21.357 1.00 83.19 209 ASN A CA 1
ATOM 1696 C C . ASN A 1 209 ? -22.405 11.608 -21.260 1.00 83.19 209 ASN A C 1
ATOM 1698 O O . ASN A 1 209 ? -21.252 12.015 -21.391 1.00 83.19 209 ASN A O 1
ATOM 1702 N N . MET A 1 210 ? -22.689 10.321 -21.050 1.00 78.75 210 MET A N 1
ATOM 1703 C CA . MET A 1 210 ? -21.666 9.271 -21.003 1.00 78.75 210 MET A CA 1
ATOM 1704 C C . MET A 1 210 ? -21.399 8.713 -22.406 1.00 78.75 210 MET A C 1
ATOM 1706 O O . MET A 1 210 ? -22.336 8.374 -23.133 1.00 78.75 210 MET A O 1
ATOM 1710 N N . ASP A 1 211 ? -20.120 8.600 -22.773 1.00 73.12 211 ASP A N 1
ATOM 1711 C CA . ASP A 1 211 ? -19.696 7.989 -24.036 1.00 73.12 211 ASP A CA 1
ATOM 1712 C C . ASP A 1 211 ? -20.016 6.484 -24.047 1.00 73.12 211 ASP A C 1
ATOM 1714 O O . ASP A 1 211 ? -19.827 5.774 -23.056 1.00 73.12 211 ASP A O 1
ATOM 1718 N N . LYS A 1 212 ? -20.520 5.993 -25.182 1.00 69.50 212 LYS A N 1
ATOM 1719 C CA . LYS A 1 212 ? -20.986 4.614 -25.354 1.00 69.50 212 LYS A CA 1
ATOM 1720 C C . LYS A 1 212 ? -19.862 3.641 -25.740 1.00 69.50 212 LYS A C 1
ATOM 1722 O O . LYS A 1 212 ? -20.077 2.440 -25.605 1.00 69.50 212 LYS A O 1
ATOM 1727 N N . ASN A 1 213 ? -18.683 4.119 -26.166 1.00 64.50 213 ASN A N 1
ATOM 1728 C CA . ASN A 1 213 ? -17.595 3.271 -26.686 1.00 64.50 213 ASN A CA 1
ATOM 1729 C C . ASN A 1 213 ? -16.211 3.567 -26.059 1.00 64.50 213 ASN A C 1
ATOM 1731 O O . ASN A 1 213 ? -15.415 4.314 -26.630 1.00 64.50 213 ASN A O 1
ATOM 1735 N N . PRO A 1 214 ? -15.846 2.943 -24.923 1.00 58.19 214 PRO A N 1
ATOM 1736 C CA . PRO A 1 214 ? -14.525 3.134 -24.325 1.00 58.19 214 PRO A CA 1
ATOM 1737 C C . PRO A 1 214 ? -13.422 2.350 -25.071 1.00 58.19 214 PRO A C 1
ATOM 1739 O O . PRO A 1 214 ? -13.577 1.172 -25.382 1.00 58.19 214 PRO A O 1
ATOM 1742 N N . ILE A 1 215 ? -12.278 2.999 -25.325 1.00 54.41 215 ILE A N 1
ATOM 1743 C CA . ILE A 1 215 ? -11.250 2.556 -26.300 1.00 54.41 215 ILE A CA 1
ATOM 1744 C C . ILE A 1 215 ? -10.130 1.672 -25.680 1.00 54.41 215 ILE A C 1
ATOM 1746 O O . ILE A 1 215 ? -9.224 1.239 -26.381 1.00 54.41 215 ILE A O 1
ATOM 1750 N N . HIS A 1 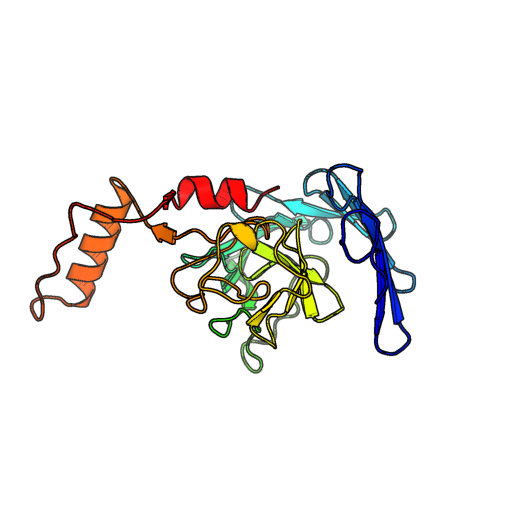216 ? -10.131 1.384 -24.370 1.00 57.56 216 HIS A N 1
ATOM 1751 C CA . HIS A 1 216 ? -8.961 0.792 -23.681 1.00 57.56 216 HIS A CA 1
ATOM 1752 C C . HIS A 1 216 ? -9.258 -0.518 -22.933 1.00 57.56 216 HIS A C 1
ATOM 1754 O O . HIS A 1 216 ? -10.408 -0.861 -22.672 1.00 57.56 216 HIS A O 1
ATOM 1760 N N . LYS A 1 217 ? -8.202 -1.275 -22.590 1.00 55.34 217 LYS A N 1
ATOM 1761 C CA . LYS A 1 217 ? -8.284 -2.475 -21.738 1.00 55.34 217 LYS A CA 1
ATOM 1762 C C . LYS A 1 217 ? -8.587 -2.037 -20.298 1.00 55.34 217 LYS A C 1
ATOM 1764 O O . LYS A 1 217 ? -7.872 -1.209 -19.744 1.00 55.34 217 LYS A O 1
ATOM 1769 N N . ILE A 1 218 ? -9.666 -2.567 -19.727 1.00 56.97 218 ILE A N 1
ATOM 1770 C CA . ILE A 1 218 ? -10.353 -1.979 -18.569 1.00 56.97 218 ILE A CA 1
ATOM 1771 C C . ILE A 1 218 ? -10.413 -2.949 -17.395 1.00 56.97 218 ILE A C 1
ATOM 1773 O O . ILE A 1 218 ? -10.844 -4.089 -17.578 1.00 56.97 218 ILE A O 1
ATOM 1777 N N . ILE A 1 219 ? -10.127 -2.45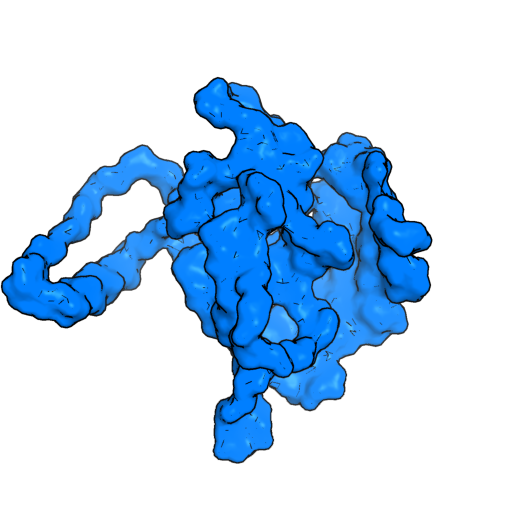0 -16.190 1.00 56.06 219 ILE A N 1
ATOM 1778 C CA . ILE A 1 219 ? -10.470 -3.134 -14.940 1.00 56.06 219 ILE A CA 1
ATOM 1779 C C . ILE A 1 219 ? -11.693 -2.442 -14.309 1.00 56.06 219 ILE A C 1
ATOM 1781 O O . ILE A 1 219 ? -11.653 -1.237 -14.061 1.00 56.06 219 ILE A O 1
ATOM 1785 N N . PRO A 1 220 ? -12.797 -3.167 -14.043 1.00 57.00 220 PRO A N 1
ATOM 1786 C CA . PRO A 1 220 ? -13.915 -2.636 -13.264 1.00 57.00 220 PRO A CA 1
ATOM 1787 C C . PRO A 1 220 ? -13.511 -2.371 -11.808 1.00 57.00 220 PRO A C 1
ATOM 1789 O O . PRO A 1 220 ? -12.843 -3.208 -11.207 1.00 57.00 220 PRO A O 1
ATOM 1792 N N . MET A 1 221 ? -14.020 -1.299 -11.193 1.00 55.91 221 MET A N 1
ATOM 1793 C CA . MET A 1 221 ? -13.793 -0.981 -9.766 1.00 55.91 221 MET A CA 1
ATOM 1794 C C . MET A 1 221 ? -14.060 -2.149 -8.795 1.00 55.91 221 MET A C 1
ATOM 1796 O O . MET A 1 221 ? -13.366 -2.282 -7.790 1.00 55.91 221 MET A O 1
ATOM 1800 N N . ARG A 1 222 ? -15.028 -3.030 -9.095 1.00 52.09 222 ARG A N 1
ATOM 1801 C CA . ARG A 1 222 ? -15.300 -4.225 -8.274 1.00 52.09 222 ARG A CA 1
ATOM 1802 C C . ARG A 1 222 ? -14.157 -5.248 -8.330 1.00 52.09 222 ARG A C 1
ATOM 1804 O O . ARG A 1 222 ? -13.748 -5.736 -7.286 1.00 52.09 222 ARG A O 1
ATOM 1811 N N . ASN A 1 223 ? -13.606 -5.498 -9.518 1.00 51.00 223 ASN A N 1
ATOM 1812 C CA . ASN A 1 223 ? -12.484 -6.424 -9.722 1.00 51.00 223 ASN A CA 1
ATOM 1813 C C . ASN A 1 223 ? -11.149 -5.793 -9.299 1.00 51.00 223 ASN A C 1
ATOM 1815 O O . ASN A 1 223 ? -10.207 -6.497 -8.956 1.00 51.00 223 ASN A O 1
ATOM 1819 N N . TYR A 1 224 ? -11.062 -4.461 -9.316 1.00 54.56 224 TYR A N 1
ATOM 1820 C CA . TYR A 1 224 ? -9.883 -3.730 -8.869 1.00 54.56 224 TYR A CA 1
ATOM 1821 C C . TYR A 1 224 ? -9.557 -4.018 -7.398 1.00 54.56 224 TYR A C 1
ATOM 1823 O O . TYR A 1 224 ? -8.401 -4.267 -7.075 1.00 54.56 224 TYR A O 1
ATOM 1831 N N . ARG A 1 225 ? -10.571 -4.088 -6.522 1.00 57.19 225 ARG A N 1
ATOM 1832 C CA . ARG A 1 225 ? -10.374 -4.455 -5.107 1.00 57.19 225 ARG A CA 1
ATOM 1833 C C . ARG A 1 225 ? -9.756 -5.848 -4.941 1.00 57.19 225 ARG A C 1
ATOM 1835 O O . ARG A 1 225 ? -8.853 -6.000 -4.130 1.00 57.19 225 ARG A O 1
ATOM 1842 N N . GLU A 1 226 ? -10.191 -6.820 -5.741 1.00 57.44 226 GLU A N 1
ATOM 1843 C CA . GLU A 1 226 ? -9.655 -8.193 -5.732 1.00 57.44 226 GLU A CA 1
ATOM 1844 C C . GLU A 1 226 ? -8.222 -8.272 -6.290 1.00 57.44 226 GLU A C 1
ATOM 1846 O O . GLU A 1 226 ? -7.423 -9.105 -5.874 1.00 57.44 226 GLU A O 1
ATOM 1851 N N . MET A 1 227 ? -7.866 -7.390 -7.228 1.00 53.09 227 MET A N 1
ATOM 1852 C CA . MET A 1 227 ? -6.506 -7.315 -7.777 1.00 53.09 227 MET A CA 1
ATOM 1853 C C . MET A 1 227 ? -5.517 -6.611 -6.843 1.00 53.09 227 MET A C 1
ATOM 1855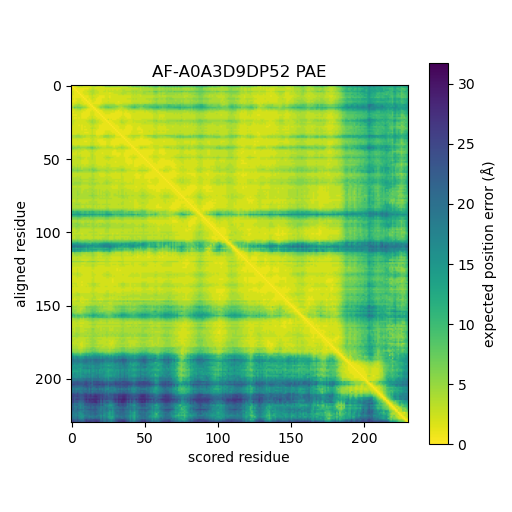 O O . MET A 1 227 ? -4.313 -6.824 -6.963 1.00 53.09 227 MET A O 1
ATOM 1859 N N . LEU A 1 228 ? -6.004 -5.779 -5.919 1.00 50.78 228 LEU A N 1
ATOM 1860 C CA . LEU A 1 228 ? -5.175 -5.186 -4.872 1.00 50.78 228 LEU A CA 1
ATOM 1861 C C . LEU A 1 228 ? -4.917 -6.137 -3.696 1.00 50.78 228 LEU A C 1
ATOM 1863 O O . LEU A 1 228 ? -3.974 -5.891 -2.949 1.00 50.78 228 LEU A O 1
ATOM 1867 N N . SER A 1 229 ? -5.732 -7.184 -3.527 1.00 45.56 229 SER A N 1
ATOM 1868 C CA . SER A 1 229 ? -5.739 -8.060 -2.348 1.00 45.56 229 SER A CA 1
ATOM 1869 C C . SER A 1 229 ? -4.844 -9.307 -2.437 1.00 45.56 229 SER A C 1
ATOM 1871 O O . SER A 1 229 ? -5.057 -10.231 -1.657 1.00 45.56 229 SER A O 1
ATOM 1873 N N . ASN A 1 230 ? -3.864 -9.345 -3.348 1.00 36.00 230 ASN A N 1
ATOM 1874 C CA . ASN A 1 230 ? -2.907 -10.455 -3.494 1.00 36.00 230 ASN A CA 1
ATOM 1875 C C . ASN A 1 230 ? -1.465 -10.000 -3.269 1.00 36.00 230 ASN A C 1
ATOM 1877 O O . ASN A 1 230 ? -1.087 -8.962 -3.862 1.00 36.00 230 ASN A O 1
#

Sequence (230 aa):
MQYNYLNLPGKVIQNSKVTDYIYRADGVKVKKVFGTETTDYLDGFQYVNSALKFFPTAEGYFNVETGKYVYNYIDHLGNTRLSYATNGAGIEIIEESNYYPFGLKHEGYNVLTGNPSYKYKYNGKELQETGMHDYGARFYMPDLGRWGVIDMKAEISRRWSPYTYAYNNPIRFVDPDGRQNYDVIIKGSQSQAALNELQKSVSSELTLNMDKNPIHKIIPMRNYREMLSN

Mean predicted aligned error: 7.08 Å